Protein AF-A0A972M6D7-F1 (afdb_monomer_lite)

Structure (mmCIF, N/CA/C/O backbone):
data_AF-A0A972M6D7-F1
#
_entry.id   AF-A0A972M6D7-F1
#
loop_
_atom_site.group_PDB
_atom_site.id
_atom_site.type_symbol
_atom_site.label_atom_id
_atom_site.label_alt_id
_atom_site.label_comp_id
_atom_site.label_asym_id
_atom_site.label_entity_id
_atom_site.label_seq_id
_atom_site.pdbx_PDB_ins_code
_atom_site.Cartn_x
_atom_site.Cartn_y
_atom_site.Cartn_z
_atom_site.occupancy
_atom_site.B_iso_or_equiv
_atom_site.auth_seq_id
_atom_site.auth_comp_id
_atom_site.auth_asym_id
_atom_site.auth_atom_id
_atom_site.pdbx_PDB_model_num
ATOM 1 N N . MET A 1 1 ? 25.534 -56.759 -52.115 1.00 48.00 1 MET A N 1
ATOM 2 C CA . MET A 1 1 ? 25.703 -55.445 -51.454 1.00 48.00 1 MET A CA 1
ATOM 3 C C . MET A 1 1 ? 24.346 -54.931 -50.944 1.00 48.00 1 MET A C 1
ATOM 5 O O . MET A 1 1 ? 23.800 -54.056 -51.578 1.00 48.00 1 MET A O 1
ATOM 9 N N . HIS A 1 2 ? 23.755 -55.445 -49.849 1.00 52.50 2 HIS A N 1
ATOM 10 C CA . HIS A 1 2 ? 22.422 -54.973 -49.380 1.00 52.50 2 HIS A CA 1
ATOM 11 C C . HIS A 1 2 ? 22.177 -55.204 -47.870 1.00 52.50 2 HIS A C 1
ATOM 13 O O . HIS A 1 2 ? 21.294 -55.969 -47.503 1.00 52.50 2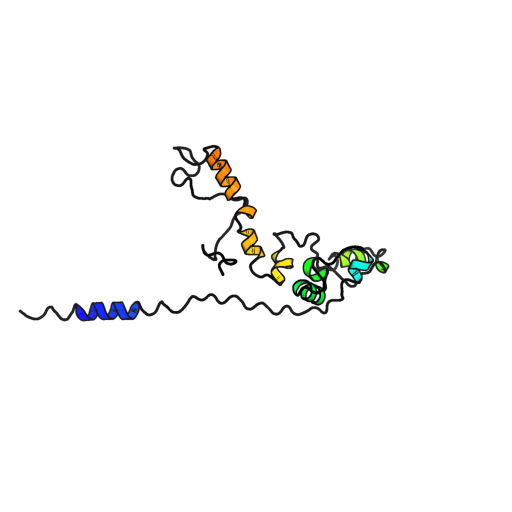 HIS A O 1
ATOM 19 N N . LYS A 1 3 ? 22.954 -54.589 -46.961 1.00 51.84 3 LYS A N 1
ATOM 20 C CA . LYS A 1 3 ? 22.703 -54.721 -45.500 1.00 51.84 3 LYS A CA 1
ATOM 21 C C . LYS A 1 3 ? 22.879 -53.445 -44.652 1.00 51.84 3 LYS A C 1
ATOM 23 O O . LYS A 1 3 ? 23.039 -53.539 -43.445 1.00 51.84 3 LYS A O 1
ATOM 28 N N . ARG A 1 4 ? 22.832 -52.238 -45.236 1.00 52.91 4 ARG A N 1
ATOM 29 C CA . ARG A 1 4 ? 23.113 -50.974 -44.502 1.00 52.91 4 ARG A CA 1
ATOM 30 C C . ARG A 1 4 ? 21.980 -49.937 -44.481 1.00 52.91 4 ARG A C 1
ATOM 32 O O . ARG A 1 4 ? 22.244 -48.783 -44.189 1.00 52.91 4 ARG A O 1
ATOM 39 N N . TRP A 1 5 ? 20.737 -50.323 -44.775 1.00 45.88 5 TRP A N 1
ATOM 40 C CA . TRP A 1 5 ? 19.617 -49.370 -44.926 1.00 45.88 5 TRP A CA 1
ATOM 41 C C . TRP A 1 5 ? 18.530 -49.441 -43.841 1.00 45.88 5 TRP A C 1
ATOM 43 O O . TRP A 1 5 ? 17.579 -48.676 -43.896 1.00 45.88 5 TRP A O 1
ATOM 53 N N . TRP A 1 6 ? 18.654 -50.319 -42.841 1.00 45.16 6 TRP A N 1
ATOM 54 C CA . TRP A 1 6 ? 17.598 -50.503 -41.826 1.00 45.16 6 TRP A CA 1
ATOM 55 C C . TRP A 1 6 ? 17.898 -49.840 -40.474 1.00 45.16 6 TRP A C 1
ATOM 57 O O . TRP A 1 6 ? 16.985 -49.602 -39.694 1.00 45.16 6 TRP A O 1
ATOM 67 N N . ILE A 1 7 ? 19.157 -49.480 -40.204 1.00 52.66 7 ILE A N 1
ATOM 68 C CA . ILE A 1 7 ? 19.555 -48.907 -38.906 1.00 52.66 7 ILE A CA 1
ATOM 69 C C . ILE A 1 7 ? 19.219 -47.401 -38.821 1.00 52.66 7 ILE A C 1
ATOM 71 O O . ILE A 1 7 ? 18.968 -46.888 -37.738 1.00 52.66 7 ILE A O 1
ATOM 75 N N . GLY A 1 8 ? 19.125 -46.695 -39.956 1.00 47.62 8 GLY A N 1
ATOM 76 C CA . GLY A 1 8 ? 18.830 -45.253 -39.979 1.00 47.62 8 GLY A CA 1
ATOM 77 C C . GLY A 1 8 ? 17.359 -44.884 -39.748 1.00 47.62 8 GLY A C 1
ATOM 78 O O . GLY A 1 8 ? 17.077 -43.813 -39.223 1.00 47.62 8 GLY A O 1
ATOM 79 N N . ALA A 1 9 ? 16.415 -45.765 -40.095 1.00 50.22 9 ALA A N 1
ATOM 80 C CA . ALA A 1 9 ? 14.985 -45.457 -40.001 1.00 50.22 9 ALA A CA 1
ATOM 81 C C . ALA A 1 9 ? 14.430 -45.591 -38.569 1.00 50.22 9 ALA A C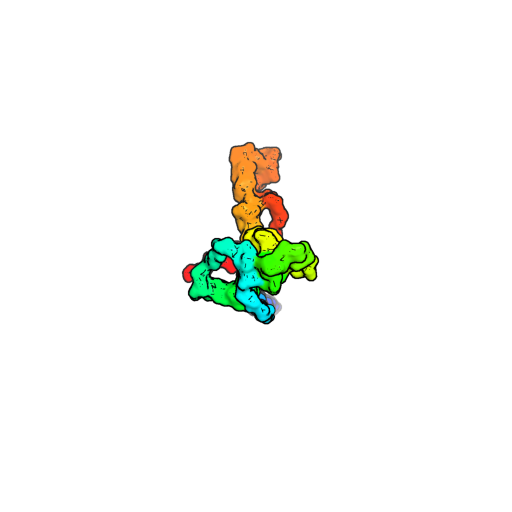 1
ATOM 83 O O . ALA A 1 9 ? 13.516 -44.859 -38.197 1.00 50.22 9 ALA A O 1
ATOM 84 N N . LEU A 1 10 ? 15.007 -46.472 -37.740 1.00 48.44 10 LEU A N 1
ATOM 85 C CA . LEU A 1 10 ? 14.563 -46.650 -36.350 1.00 48.44 10 LEU A CA 1
ATOM 86 C C . LEU A 1 10 ? 15.044 -45.527 -35.415 1.00 48.44 10 LEU A C 1
ATOM 88 O O . LEU A 1 10 ? 14.360 -45.204 -34.448 1.00 48.44 10 LEU A O 1
ATOM 92 N N . ALA A 1 11 ? 16.193 -44.908 -35.710 1.00 50.50 11 ALA A N 1
ATOM 93 C CA . ALA A 1 11 ? 16.747 -43.831 -34.888 1.00 50.50 11 ALA A CA 1
ATOM 94 C C . ALA A 1 11 ? 15.967 -42.509 -35.033 1.00 50.50 11 ALA A C 1
ATOM 96 O O . ALA A 1 11 ? 15.868 -41.748 -34.074 1.00 50.50 11 ALA A O 1
ATOM 97 N N . LEU A 1 12 ? 15.363 -42.252 -36.200 1.00 48.94 12 LEU A N 1
ATOM 98 C CA . LEU A 1 12 ? 14.603 -41.022 -36.448 1.00 48.94 12 LEU A CA 1
ATOM 99 C C . LEU A 1 12 ? 13.177 -41.076 -35.866 1.00 48.94 12 LEU A C 1
ATOM 101 O O . LEU A 1 12 ? 12.650 -40.054 -35.438 1.00 48.94 12 LEU A O 1
ATOM 105 N N . ALA A 1 13 ? 12.570 -42.264 -35.778 1.00 50.16 13 ALA A N 1
ATOM 106 C CA . ALA A 1 13 ? 11.232 -42.430 -35.204 1.00 50.16 13 ALA A CA 1
ATOM 107 C C . ALA A 1 13 ? 11.212 -42.290 -33.667 1.00 50.16 13 ALA A C 1
ATOM 109 O O . ALA A 1 13 ? 10.243 -41.777 -33.110 1.00 50.16 13 ALA A O 1
ATOM 110 N N . LEU A 1 14 ? 12.291 -42.682 -32.976 1.00 47.38 14 LEU A N 1
ATOM 111 C CA . LEU A 1 14 ? 12.376 -42.575 -31.513 1.00 47.38 14 LEU A CA 1
ATOM 112 C C . LEU A 1 14 ? 12.607 -41.126 -31.037 1.00 47.38 14 LEU A C 1
ATOM 114 O O . LEU A 1 14 ? 12.130 -40.748 -29.970 1.00 47.38 14 LEU A O 1
ATOM 118 N N . ALA A 1 15 ? 13.268 -40.289 -31.845 1.00 49.81 15 ALA A N 1
ATOM 119 C CA . ALA A 1 15 ? 13.480 -38.873 -31.532 1.00 49.81 15 ALA A CA 1
ATOM 120 C C . ALA A 1 15 ? 12.195 -38.029 -31.656 1.00 49.81 15 ALA A C 1
ATOM 122 O O . ALA A 1 15 ? 12.007 -37.077 -30.903 1.00 49.81 15 ALA A O 1
ATOM 123 N N . ILE A 1 16 ? 11.276 -38.402 -32.555 1.00 49.78 16 ILE A N 1
ATOM 124 C CA . ILE A 1 16 ? 10.012 -37.675 -32.761 1.00 49.78 16 ILE A CA 1
ATOM 125 C C . ILE A 1 16 ? 8.980 -38.022 -31.669 1.00 49.78 16 ILE A C 1
ATOM 127 O O . ILE A 1 16 ? 8.195 -37.163 -31.276 1.00 49.78 16 ILE A O 1
ATOM 131 N N . ALA A 1 17 ?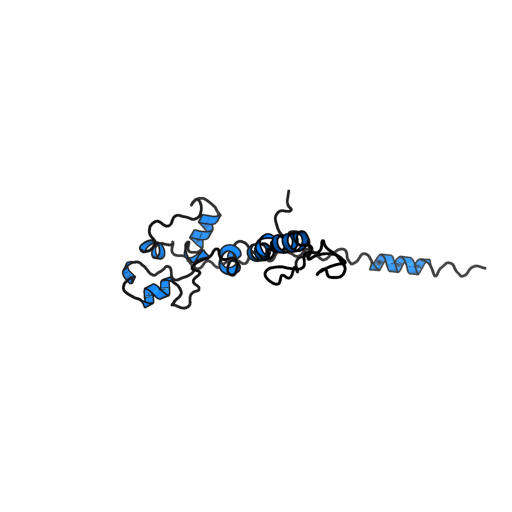 9.020 -39.233 -31.101 1.00 46.22 17 ALA A N 1
ATOM 132 C CA . ALA A 1 17 ? 8.113 -39.630 -30.018 1.00 46.22 17 ALA A CA 1
ATOM 133 C C . ALA A 1 17 ? 8.487 -39.041 -28.639 1.00 46.22 17 ALA A C 1
ATOM 135 O O . ALA A 1 17 ? 7.608 -38.833 -27.808 1.00 46.22 17 ALA A O 1
ATOM 136 N N . LEU A 1 18 ? 9.767 -38.727 -28.398 1.00 47.31 18 LEU A N 1
ATOM 137 C CA . LEU A 1 18 ? 10.231 -38.105 -27.145 1.00 47.31 18 LEU A CA 1
ATOM 138 C C . LEU A 1 18 ? 10.131 -36.566 -27.147 1.00 47.31 18 LEU A C 1
ATOM 140 O O . LEU A 1 18 ? 10.105 -35.962 -26.078 1.00 47.31 18 LEU A O 1
ATOM 144 N N . GLY A 1 19 ? 10.025 -35.929 -28.319 1.00 41.16 19 GLY A N 1
ATOM 145 C CA . GLY A 1 19 ? 9.868 -34.473 -28.445 1.00 41.16 19 GLY A CA 1
ATOM 146 C C . GLY A 1 19 ? 8.434 -33.954 -28.270 1.00 41.16 19 GLY A C 1
ATOM 147 O O . GLY A 1 19 ? 8.243 -32.767 -28.030 1.00 41.16 19 GLY A O 1
ATOM 148 N N . ALA A 1 20 ? 7.420 -34.820 -28.356 1.00 43.09 20 ALA A N 1
ATOM 149 C CA . ALA A 1 20 ? 6.011 -34.414 -28.290 1.00 43.09 20 ALA A CA 1
ATOM 150 C C . ALA A 1 20 ? 5.422 -34.379 -26.863 1.00 43.09 20 ALA A C 1
ATOM 152 O O . ALA A 1 20 ? 4.281 -33.962 -26.682 1.00 43.09 20 ALA A O 1
ATOM 153 N N . ALA A 1 21 ? 6.180 -34.796 -25.844 1.00 43.44 21 ALA A N 1
ATOM 154 C CA . ALA A 1 21 ? 5.693 -34.899 -24.464 1.00 43.44 21 ALA A CA 1
ATOM 155 C C . ALA A 1 21 ? 5.873 -33.620 -23.616 1.00 43.44 21 ALA A C 1
ATOM 157 O O . ALA A 1 21 ? 5.485 -33.610 -22.454 1.00 43.44 21 ALA A O 1
ATOM 158 N N . TRP A 1 22 ? 6.428 -32.540 -24.179 1.00 41.16 22 TRP A N 1
ATOM 159 C CA . TRP A 1 22 ? 6.731 -31.291 -23.454 1.00 41.16 22 TRP A CA 1
ATOM 160 C C . TRP A 1 22 ? 5.854 -30.090 -23.847 1.00 41.16 22 TRP A C 1
ATOM 162 O O . TRP A 1 22 ? 6.211 -28.950 -23.575 1.00 41.16 22 TRP A O 1
ATOM 172 N N . LEU A 1 23 ? 4.697 -30.320 -24.476 1.00 43.50 23 LEU A N 1
ATOM 173 C CA . LEU A 1 23 ? 3.758 -29.245 -24.846 1.00 43.50 23 LEU A CA 1
ATOM 174 C C . LEU A 1 23 ? 2.498 -29.174 -23.970 1.00 43.50 23 LEU A C 1
ATOM 176 O O . LEU A 1 23 ? 1.550 -28.473 -24.313 1.00 43.50 23 LEU A O 1
ATOM 180 N N . VAL A 1 24 ? 2.479 -29.853 -22.820 1.00 52.03 24 VAL A N 1
ATOM 181 C CA . VAL A 1 24 ? 1.378 -29.742 -21.854 1.00 52.03 24 VAL A CA 1
ATOM 182 C C . VAL A 1 24 ? 1.954 -29.589 -20.452 1.00 52.03 24 VAL A C 1
ATOM 184 O O . VAL A 1 24 ? 2.322 -30.572 -19.819 1.00 52.03 24 VAL A O 1
ATOM 187 N N . GLY A 1 25 ? 2.041 -28.356 -19.960 1.00 48.31 25 GLY A N 1
ATOM 188 C CA . GLY A 1 25 ? 2.372 -28.108 -18.557 1.00 48.31 25 GLY A CA 1
ATOM 189 C C . GLY A 1 25 ? 3.088 -26.787 -18.339 1.00 48.31 25 GLY A C 1
ATOM 190 O O . GLY A 1 25 ? 4.310 -26.745 -18.301 1.00 48.31 25 GLY A O 1
ATOM 191 N N . GLY A 1 26 ? 2.319 -25.714 -18.185 1.00 39.31 26 GLY A N 1
ATOM 192 C CA . GLY A 1 26 ? 2.871 -24.416 -17.803 1.00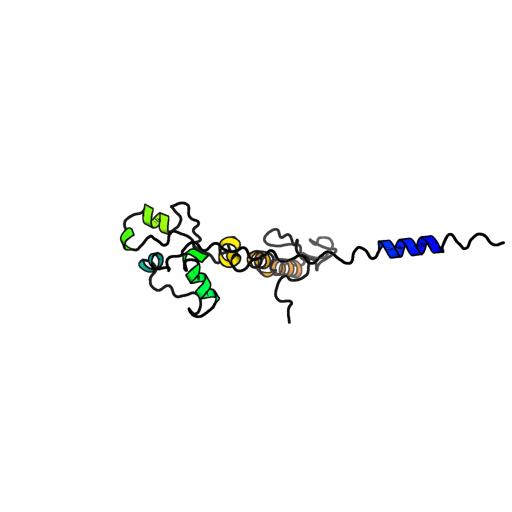 39.31 26 GLY A CA 1
ATOM 193 C C . GLY A 1 26 ? 1.855 -23.283 -17.727 1.00 39.31 26 GLY A C 1
ATOM 194 O O . GLY A 1 26 ? 2.246 -22.127 -17.779 1.00 39.31 26 GLY A O 1
ATOM 195 N N . GLY A 1 27 ? 0.555 -23.579 -17.632 1.00 38.38 27 GLY A N 1
ATOM 196 C CA . GLY A 1 27 ? -0.392 -22.581 -17.155 1.00 38.38 27 GLY A CA 1
ATOM 197 C C . GLY A 1 27 ? -0.200 -22.469 -15.651 1.00 38.38 27 GLY A C 1
ATOM 198 O O . GLY A 1 27 ? -0.688 -23.326 -14.915 1.00 38.38 27 GLY A O 1
ATOM 199 N N . VAL A 1 28 ? 0.554 -21.468 -15.199 1.00 45.25 28 VAL A N 1
ATOM 200 C CA . VAL A 1 28 ? 0.526 -21.060 -13.795 1.00 45.25 28 VAL A CA 1
ATOM 201 C C . VAL A 1 28 ? -0.887 -20.555 -13.524 1.00 45.25 28 VAL A C 1
ATOM 203 O O . VAL A 1 28 ? -1.284 -19.476 -13.951 1.00 45.25 28 VAL A O 1
ATOM 206 N N . ALA A 1 29 ? -1.706 -21.407 -12.913 1.00 42.50 29 ALA A N 1
ATOM 207 C CA . ALA A 1 29 ? -2.992 -20.982 -12.400 1.00 42.50 29 ALA A CA 1
ATOM 208 C C . ALA A 1 29 ? -2.716 -19.890 -11.363 1.00 42.50 29 ALA A C 1
ATOM 210 O O . ALA A 1 29 ? -1.974 -20.128 -10.407 1.00 42.50 29 ALA A O 1
ATOM 211 N N . ALA A 1 30 ? -3.286 -18.703 -11.576 1.00 44.91 30 ALA A N 1
ATOM 212 C CA . ALA A 1 30 ? -3.315 -17.668 -10.557 1.00 44.91 30 ALA A CA 1
ATOM 213 C C . ALA A 1 30 ? -3.839 -18.299 -9.253 1.00 44.91 30 ALA A C 1
ATOM 215 O O . ALA A 1 30 ? -4.817 -19.059 -9.309 1.00 44.91 30 ALA A O 1
ATOM 216 N N . PRO A 1 31 ? -3.188 -18.057 -8.100 1.00 47.88 31 PRO A N 1
ATOM 217 C CA . PRO A 1 31 ? -3.677 -18.593 -6.843 1.00 47.88 31 PRO A CA 1
ATOM 218 C C . PRO A 1 31 ? -5.128 -18.132 -6.652 1.00 47.88 31 PRO A C 1
ATOM 220 O O . PRO A 1 31 ? -5.444 -16.981 -6.974 1.00 47.88 31 PRO A O 1
ATOM 223 N N . PRO A 1 32 ? -6.030 -19.012 -6.183 1.00 43.12 32 PRO A N 1
ATOM 224 C CA . PRO A 1 32 ? -7.397 -18.607 -5.905 1.00 43.12 32 PRO A CA 1
ATOM 225 C C . PRO A 1 32 ? -7.347 -17.431 -4.933 1.00 43.12 32 PRO A C 1
ATOM 227 O O . PRO A 1 32 ? -6.629 -17.492 -3.932 1.00 43.12 32 PRO A O 1
ATOM 230 N N . ALA A 1 33 ? -8.074 -16.360 -5.256 1.00 44.12 33 ALA A N 1
ATOM 231 C CA . ALA A 1 33 ? -8.291 -15.253 -4.340 1.00 44.12 33 ALA A CA 1
ATOM 232 C C . ALA A 1 33 ? -8.779 -15.855 -3.020 1.00 44.12 33 ALA A C 1
ATOM 234 O O . ALA A 1 33 ? -9.857 -16.449 -2.970 1.00 44.12 33 ALA A O 1
ATOM 235 N N . GLY A 1 34 ? -7.922 -15.817 -1.998 1.00 39.50 34 GLY A N 1
ATOM 236 C CA . GLY A 1 34 ? -8.238 -16.384 -0.699 1.00 39.50 34 GLY A CA 1
ATOM 237 C C . GLY A 1 34 ? -9.515 -15.734 -0.192 1.00 39.50 34 GLY A C 1
ATOM 238 O O . GLY A 1 34 ? -9.634 -14.510 -0.218 1.00 39.50 34 GLY A O 1
ATOM 239 N N . GLU A 1 35 ? -10.476 -16.550 0.232 1.00 43.84 35 GLU A N 1
ATOM 240 C CA . GLU A 1 35 ? -11.675 -16.060 0.896 1.00 43.84 35 GLU A CA 1
ATOM 241 C C . GLU A 1 35 ? -11.236 -15.303 2.153 1.00 43.84 35 GLU A C 1
ATOM 243 O O . GLU A 1 35 ? -10.801 -15.890 3.147 1.00 43.84 35 GLU A O 1
ATOM 248 N N . VAL A 1 36 ? -11.296 -13.973 2.083 1.00 44.59 36 VAL A N 1
ATOM 249 C CA . VAL A 1 36 ? -11.121 -13.115 3.247 1.00 44.59 36 VAL A CA 1
ATOM 250 C C . VAL A 1 36 ? -12.303 -13.379 4.168 1.00 44.59 36 VAL A C 1
ATOM 252 O O . VAL A 1 36 ? -13.436 -12.984 3.901 1.00 44.59 36 VAL A O 1
ATOM 255 N N . SER A 1 37 ? -12.043 -14.125 5.238 1.00 38.72 37 SER A N 1
ATOM 256 C CA . SER A 1 37 ? -13.016 -14.339 6.300 1.00 38.72 37 SER A CA 1
ATOM 257 C C . SER A 1 37 ? -13.379 -12.969 6.868 1.00 38.72 37 SER A C 1
ATOM 259 O O . SER A 1 37 ? -12.532 -12.292 7.454 1.00 38.72 37 SER A O 1
ATOM 261 N N . ALA A 1 38 ? -14.609 -12.528 6.613 1.00 37.72 38 ALA A N 1
ATOM 262 C CA . ALA A 1 38 ? -15.105 -11.251 7.088 1.00 37.72 38 ALA A CA 1
ATOM 263 C C . ALA A 1 38 ? -15.103 -11.273 8.620 1.00 37.72 38 ALA A C 1
ATOM 265 O O . ALA A 1 38 ? -15.934 -11.928 9.253 1.00 37.72 38 ALA A O 1
ATOM 266 N N . VAL A 1 39 ? -14.160 -10.554 9.227 1.00 44.62 39 VAL A N 1
ATOM 267 C CA . VAL A 1 39 ? -14.347 -10.083 10.597 1.00 44.62 39 VAL A CA 1
ATOM 268 C C . VAL A 1 39 ? -15.565 -9.174 10.526 1.00 44.62 39 VAL A C 1
ATOM 270 O O . VAL A 1 39 ? -15.589 -8.268 9.699 1.00 44.62 39 VAL A O 1
ATOM 273 N N . ALA A 1 40 ? -16.603 -9.476 11.308 1.00 38.41 40 ALA A N 1
ATOM 274 C CA . ALA A 1 40 ? -17.829 -8.691 11.360 1.00 38.41 40 ALA A CA 1
ATOM 275 C C . ALA A 1 40 ? -17.476 -7.230 11.693 1.00 38.41 40 ALA A C 1
ATOM 277 O O . ALA A 1 40 ? -17.251 -6.887 12.851 1.00 38.41 40 ALA A O 1
ATOM 278 N N . GLY A 1 41 ? -17.339 -6.405 10.655 1.00 43.09 41 GLY A N 1
ATOM 279 C CA . GLY A 1 41 ? -16.899 -5.027 10.765 1.00 43.09 41 GLY A CA 1
ATOM 280 C C . GLY A 1 41 ? -18.045 -4.175 11.270 1.00 43.09 41 GLY A C 1
ATOM 281 O O . GLY A 1 41 ? -19.083 -4.073 10.614 1.00 43.09 41 GLY A O 1
ATOM 282 N N . GLN A 1 42 ? -17.855 -3.555 12.433 1.00 51.78 42 GLN A N 1
ATOM 283 C CA . GLN A 1 42 ? -18.589 -2.336 12.720 1.00 51.78 42 GLN A CA 1
ATOM 284 C C . GLN A 1 42 ? -18.207 -1.315 11.645 1.00 51.78 42 GLN A C 1
ATOM 286 O O . GLN A 1 42 ? -17.032 -1.173 11.297 1.00 51.78 42 GLN A O 1
ATOM 291 N N . GLN A 1 43 ? -19.227 -0.671 11.079 1.00 57.78 43 GLN A N 1
ATOM 292 C CA . GLN A 1 43 ? -19.080 0.523 10.245 1.00 57.78 43 GLN A CA 1
ATOM 293 C C . GLN A 1 43 ? -18.195 1.504 11.028 1.00 57.78 43 GLN A C 1
ATOM 295 O O . GLN A 1 43 ? -18.229 1.450 12.256 1.00 57.78 43 GLN A O 1
ATOM 300 N N . GLY A 1 44 ? -17.376 2.339 10.386 1.00 60.69 44 GLY A N 1
ATOM 301 C CA . GLY A 1 44 ? -16.322 3.151 11.021 1.00 60.69 44 GLY A CA 1
ATOM 302 C C . GLY A 1 44 ? -16.769 4.187 12.072 1.00 60.69 44 GLY A C 1
ATOM 303 O O . GLY A 1 44 ? -16.054 5.153 12.313 1.00 60.69 44 GLY A O 1
ATOM 304 N N . GLU A 1 45 ? -17.931 4.008 12.700 1.00 68.12 45 GLU A N 1
ATOM 305 C CA . GLU A 1 45 ? -18.571 4.839 13.714 1.00 68.12 45 GLU A CA 1
ATOM 306 C C . GLU A 1 45 ? -17.642 5.149 14.896 1.00 68.12 45 GLU A C 1
ATOM 308 O O . GLU A 1 45 ? -17.558 6.309 15.295 1.00 68.12 45 GLU A O 1
ATOM 313 N N . GLY A 1 46 ? -16.879 4.174 15.411 1.00 88.50 46 GLY A N 1
ATOM 314 C CA . GLY A 1 46 ? -15.919 4.442 16.489 1.00 88.50 46 GLY A CA 1
ATOM 315 C C . GLY A 1 46 ? -14.796 5.380 16.050 1.00 88.50 46 GLY A C 1
ATOM 316 O O . GLY A 1 46 ? -14.539 6.396 16.692 1.00 88.50 46 GLY A O 1
ATOM 317 N N . CYS A 1 47 ? -14.197 5.128 14.885 1.00 91.56 47 CYS A N 1
ATOM 318 C CA . CYS A 1 47 ? -13.124 5.962 14.340 1.00 91.56 47 CYS A CA 1
ATOM 319 C C . CYS A 1 47 ? -13.602 7.398 14.058 1.00 91.56 47 CYS A C 1
ATOM 321 O O . CYS A 1 47 ? -12.925 8.367 14.411 1.00 91.56 47 CYS A O 1
ATOM 323 N N . LEU A 1 48 ? -14.780 7.536 13.444 1.00 91.62 48 LEU A N 1
ATOM 324 C CA . LEU A 1 48 ? -15.357 8.826 13.053 1.00 91.62 48 LEU A CA 1
ATOM 325 C C . LEU A 1 48 ? -15.864 9.660 14.235 1.00 91.62 48 LEU A C 1
ATOM 327 O O . LEU A 1 48 ? -16.067 10.859 14.070 1.00 91.62 48 LEU A O 1
ATOM 331 N N . SER A 1 49 ? -16.017 9.072 15.425 1.00 92.19 49 SER A N 1
ATOM 332 C CA . SER A 1 49 ? -16.361 9.828 16.637 1.00 92.19 49 SER A CA 1
ATOM 333 C C . SER A 1 49 ? -15.277 10.845 17.034 1.00 92.19 49 SER A C 1
ATOM 335 O O . SER A 1 49 ? -15.595 11.911 17.558 1.00 92.19 49 SER A O 1
ATOM 337 N N . CYS A 1 50 ? -14.006 10.549 16.731 1.00 92.00 50 CYS A N 1
ATOM 338 C CA . CYS A 1 50 ? -12.867 11.460 16.912 1.00 92.00 50 CYS A CA 1
ATOM 339 C C . CYS A 1 50 ? -12.383 12.068 15.587 1.00 92.00 50 CYS A C 1
ATOM 341 O O . CYS A 1 50 ? -11.962 13.224 15.550 1.00 92.00 50 CYS A O 1
ATOM 343 N N . HIS A 1 51 ? -12.407 11.291 14.501 1.00 91.44 51 HIS A N 1
ATOM 344 C CA . HIS A 1 51 ? -11.918 11.697 13.183 1.00 91.44 51 HIS A CA 1
ATOM 345 C C . HIS A 1 51 ? -13.045 12.217 12.285 1.00 91.44 51 HIS A C 1
ATOM 347 O O . HIS A 1 51 ? -13.265 11.729 11.174 1.00 91.44 51 HIS A O 1
ATOM 353 N N . GLU A 1 52 ? -13.767 13.219 12.778 1.00 90.25 52 GLU A N 1
ATOM 354 C CA . GLU A 1 52 ? -14.861 13.844 12.042 1.00 90.25 52 GLU A CA 1
ATOM 355 C C . GLU A 1 52 ? -14.362 14.521 10.751 1.00 90.25 52 GLU A C 1
ATOM 357 O O . GLU A 1 52 ? -13.275 15.104 10.698 1.00 90.25 52 GLU A O 1
ATOM 362 N N . GLY A 1 53 ? -15.173 14.454 9.693 1.00 89.75 53 GLY A N 1
ATOM 363 C CA . GLY A 1 53 ? -14.890 15.108 8.413 1.00 89.75 53 GLY A CA 1
ATOM 364 C C . GLY A 1 53 ? -13.985 14.318 7.465 1.00 89.75 53 GLY A C 1
ATOM 365 O O . GLY A 1 53 ? -13.690 14.812 6.378 1.00 89.75 53 GLY A O 1
ATOM 366 N N . ILE A 1 54 ? -13.568 13.099 7.829 1.00 90.75 54 ILE A N 1
ATOM 367 C CA . ILE A 1 54 ? -12.973 12.167 6.866 1.00 90.75 54 ILE A CA 1
ATOM 368 C C . ILE A 1 54 ? -14.071 11.669 5.921 1.00 90.75 54 ILE A C 1
ATOM 370 O O . ILE A 1 54 ? -15.080 11.116 6.352 1.00 90.75 54 ILE A O 1
ATOM 374 N N . GLU A 1 55 ? -13.862 11.884 4.626 1.00 89.75 55 GLU A N 1
ATOM 375 C CA . GLU A 1 55 ? -14.769 11.445 3.567 1.00 89.75 55 GLU A CA 1
ATOM 376 C C . GLU A 1 55 ? -14.464 10.008 3.117 1.00 89.75 55 GLU A C 1
ATOM 378 O O . GLU A 1 55 ? -13.348 9.502 3.272 1.00 89.75 55 GLU A O 1
ATOM 383 N N . ASP A 1 56 ? -15.445 9.367 2.481 1.00 90.31 56 ASP A N 1
ATOM 384 C CA . ASP A 1 56 ? -15.235 8.092 1.799 1.00 90.31 56 ASP A CA 1
ATOM 385 C C . ASP A 1 56 ? -14.164 8.245 0.695 1.00 90.31 56 ASP A C 1
ATOM 387 O O . ASP A 1 56 ? -14.229 9.145 -0.143 1.00 90.31 56 ASP A O 1
ATOM 391 N N . ILE A 1 57 ? -13.205 7.312 0.621 1.00 88.88 57 ILE A N 1
ATOM 392 C CA . ILE A 1 57 ? -12.114 7.345 -0.381 1.00 88.88 57 ILE A CA 1
ATOM 393 C C . ILE A 1 57 ? -12.617 7.229 -1.835 1.00 88.88 57 ILE A C 1
ATOM 395 O O . ILE A 1 57 ? -11.915 7.558 -2.797 1.00 88.88 57 ILE A O 1
ATOM 399 N N . ARG A 1 58 ? -13.838 6.721 -2.021 1.00 91.56 58 ARG A N 1
ATOM 400 C CA . ARG A 1 58 ? -14.528 6.566 -3.307 1.00 91.56 58 ARG A CA 1
ATOM 401 C C . ARG A 1 58 ? -16.020 6.787 -3.104 1.00 91.56 58 ARG A C 1
ATOM 403 O O . ARG A 1 58 ? -16.514 6.769 -1.987 1.00 91.56 58 ARG A O 1
ATOM 410 N N . SER A 1 59 ? -16.754 6.908 -4.210 1.00 94.50 59 SER A N 1
ATOM 411 C CA . SER A 1 59 ? -18.218 6.928 -4.168 1.00 94.50 59 SER A CA 1
ATOM 412 C C . SER A 1 59 ? -18.762 5.748 -3.336 1.00 94.50 59 SER A C 1
ATOM 414 O O . SER A 1 59 ? -18.339 4.610 -3.593 1.00 94.50 59 SER A O 1
ATOM 416 N N . PRO A 1 60 ? -19.715 5.989 -2.412 1.00 91.06 60 PRO A N 1
ATOM 417 C CA . PRO A 1 60 ? -20.333 4.945 -1.588 1.00 91.06 60 PRO A CA 1
ATOM 418 C C . PRO A 1 60 ? -20.948 3.808 -2.411 1.00 91.06 60 PRO A C 1
ATOM 420 O O . PRO A 1 60 ? -20.988 2.661 -1.972 1.00 91.06 60 PRO A O 1
ATOM 423 N N . ASP A 1 61 ? -21.389 4.120 -3.632 1.00 93.50 61 ASP A N 1
ATOM 424 C CA . ASP A 1 61 ? -22.033 3.167 -4.532 1.00 93.50 61 ASP A CA 1
ATOM 425 C C . ASP A 1 61 ? -21.040 2.337 -5.354 1.00 93.50 61 ASP A C 1
ATOM 427 O O . ASP A 1 61 ? -21.446 1.381 -6.021 1.00 93.50 61 ASP A O 1
ATOM 431 N N . SER A 1 62 ? -19.745 2.663 -5.314 1.00 96.00 62 SER A N 1
ATOM 432 C CA . SER A 1 62 ? -18.720 1.877 -6.002 1.00 96.00 62 SER A CA 1
ATOM 433 C C . SER A 1 62 ? -18.551 0.499 -5.359 1.00 96.00 62 SER A C 1
ATOM 435 O O . SER A 1 62 ? -18.607 0.357 -4.137 1.00 96.00 62 SER A O 1
ATOM 437 N N . ASP A 1 63 ? -18.296 -0.522 -6.178 1.00 95.00 63 ASP A N 1
ATOM 438 C CA . ASP A 1 63 ? -18.109 -1.895 -5.687 1.00 95.00 63 ASP A CA 1
ATOM 439 C C . ASP A 1 63 ? -16.948 -1.995 -4.691 1.00 95.00 63 ASP A C 1
ATOM 441 O O . ASP A 1 63 ? -17.049 -2.682 -3.677 1.00 95.00 63 ASP A O 1
ATOM 445 N N . MET A 1 64 ? -15.883 -1.229 -4.936 1.00 93.06 64 MET A N 1
ATOM 446 C CA . MET A 1 64 ? -14.740 -1.118 -4.034 1.00 93.06 64 MET A CA 1
ATOM 447 C C . MET A 1 64 ? -15.153 -0.576 -2.660 1.00 93.06 64 MET A C 1
ATOM 449 O O . MET A 1 64 ? -14.801 -1.170 -1.646 1.00 93.06 64 MET A O 1
ATOM 453 N N . MET A 1 65 ? -15.923 0.519 -2.606 1.00 93.19 65 MET A N 1
ATOM 454 C CA . MET A 1 65 ? -16.318 1.105 -1.322 1.00 93.19 65 MET A CA 1
ATOM 455 C C . MET A 1 65 ? -17.266 0.185 -0.549 1.00 93.19 65 MET A C 1
ATOM 457 O O . MET A 1 65 ? -17.127 0.035 0.661 1.00 93.19 65 MET A O 1
ATOM 461 N N . LYS A 1 66 ? -18.182 -0.503 -1.240 1.00 93.69 66 LYS A N 1
ATOM 462 C CA . LYS A 1 66 ? -19.064 -1.502 -0.615 1.00 93.69 66 LYS A CA 1
ATOM 463 C C . LYS A 1 66 ? -18.270 -2.627 0.052 1.00 93.69 66 LYS A C 1
ATOM 465 O O . LYS A 1 66 ? -18.591 -3.009 1.175 1.00 93.69 66 LYS A O 1
ATOM 470 N N . GLN A 1 67 ? -17.225 -3.128 -0.610 1.00 92.69 67 GLN A N 1
ATOM 471 C CA . GLN A 1 67 ? -16.337 -4.143 -0.034 1.00 92.69 67 GLN A CA 1
ATOM 472 C C . GLN A 1 67 ? -15.543 -3.592 1.154 1.00 92.69 67 GLN A C 1
ATOM 474 O O . GLN A 1 67 ? -15.491 -4.238 2.195 1.00 92.69 67 GLN A O 1
ATOM 479 N N . ILE A 1 68 ? -15.001 -2.376 1.040 1.00 92.25 68 ILE A N 1
ATOM 480 C CA . ILE A 1 68 ? -14.286 -1.705 2.135 1.00 92.25 68 ILE A CA 1
ATOM 481 C C . ILE A 1 68 ? -15.181 -1.578 3.374 1.00 92.25 68 ILE A C 1
ATOM 483 O O . ILE A 1 68 ? -14.771 -1.979 4.462 1.00 92.25 68 ILE A O 1
ATOM 487 N N . LYS A 1 69 ? -16.427 -1.111 3.219 1.00 91.00 69 LYS A N 1
ATOM 488 C CA . LYS A 1 69 ? -17.391 -1.010 4.329 1.00 91.00 69 LYS A CA 1
ATOM 489 C C . LYS A 1 69 ? -17.695 -2.373 4.950 1.00 91.00 69 LYS A C 1
ATOM 491 O O . LYS A 1 69 ? -17.706 -2.497 6.170 1.00 91.00 69 LYS A O 1
ATOM 496 N N . ALA A 1 70 ? -17.856 -3.413 4.130 1.00 90.00 70 ALA A N 1
ATOM 497 C CA . ALA A 1 70 ? -18.058 -4.779 4.618 1.00 90.00 70 ALA A CA 1
ATOM 498 C C . ALA A 1 70 ? -16.849 -5.340 5.396 1.00 90.00 70 ALA A C 1
ATOM 500 O O . ALA A 1 70 ? -17.017 -6.238 6.217 1.00 90.00 70 ALA A O 1
ATOM 501 N N . MET A 1 71 ? -15.647 -4.806 5.162 1.00 88.19 71 MET A N 1
ATOM 502 C CA . MET A 1 71 ? -14.395 -5.210 5.812 1.00 88.19 71 MET A CA 1
ATOM 503 C C . MET A 1 71 ? -14.004 -4.325 7.009 1.00 88.19 71 MET A C 1
ATOM 505 O O . MET A 1 71 ? -12.881 -4.436 7.497 1.00 88.19 71 MET A O 1
ATOM 509 N N . GLY A 1 72 ? -14.898 -3.453 7.487 1.00 88.56 72 GLY A N 1
ATOM 510 C CA . GLY A 1 72 ? -14.631 -2.569 8.630 1.00 88.56 72 GLY A CA 1
ATOM 511 C C . GLY A 1 72 ? -14.114 -1.177 8.256 1.00 88.56 72 GLY A C 1
ATOM 512 O O . GLY A 1 72 ? -13.506 -0.513 9.095 1.00 88.56 72 GLY A O 1
ATOM 513 N N . GLU A 1 73 ? -14.341 -0.751 7.009 1.00 91.31 73 GLU A N 1
ATOM 514 C CA . GLU A 1 73 ? -14.184 0.615 6.490 1.00 91.31 73 GLU A CA 1
ATOM 515 C C . GLU A 1 73 ? -12.797 1.229 6.727 1.00 91.31 73 GLU A C 1
ATOM 517 O O . GLU A 1 73 ? -11.897 1.060 5.904 1.00 91.31 73 GLU A O 1
ATOM 522 N N . CYS A 1 74 ? -12.599 1.900 7.862 1.00 91.88 74 CYS A N 1
ATOM 523 C CA . CYS A 1 74 ? -11.318 2.470 8.271 1.00 91.88 74 CYS A CA 1
ATOM 524 C C . CYS A 1 74 ? -10.289 1.364 8.556 1.00 91.88 74 CYS A C 1
ATOM 526 O O . CYS A 1 74 ? -9.149 1.410 8.085 1.00 91.88 74 CYS A O 1
ATOM 528 N N . THR A 1 75 ? -10.709 0.332 9.291 1.00 92.50 75 THR A N 1
ATOM 529 C CA . THR A 1 75 ? -9.831 -0.744 9.780 1.00 92.50 75 THR A CA 1
ATOM 530 C C . THR A 1 75 ? -9.396 -1.704 8.676 1.00 92.50 75 THR A C 1
ATOM 532 O O . THR A 1 75 ? -8.350 -2.346 8.796 1.00 92.50 75 THR A O 1
ATOM 535 N N . ALA A 1 76 ? -10.123 -1.740 7.554 1.00 91.81 76 ALA A N 1
ATOM 536 C CA . ALA A 1 76 ? -9.752 -2.531 6.383 1.00 91.81 76 ALA A CA 1
ATOM 537 C C . ALA A 1 76 ? -8.332 -2.180 5.890 1.00 91.81 76 ALA A C 1
ATOM 539 O O . ALA A 1 76 ? -7.539 -3.075 5.563 1.00 91.81 76 ALA A O 1
ATOM 540 N N . CYS A 1 77 ? -7.998 -0.884 5.918 1.00 92.25 77 CYS A N 1
ATOM 541 C CA . CYS A 1 77 ? -6.708 -0.342 5.497 1.00 92.25 77 CYS A CA 1
ATOM 542 C C . CYS A 1 77 ? -5.817 0.049 6.679 1.00 92.25 77 CYS A C 1
ATOM 544 O O . CYS A 1 77 ? -4.644 -0.310 6.690 1.00 92.25 77 CYS A O 1
ATOM 546 N N . HIS A 1 78 ? -6.354 0.767 7.667 1.00 93.88 78 HIS A N 1
ATOM 547 C CA . HIS A 1 78 ? -5.564 1.309 8.774 1.00 93.88 78 HIS A CA 1
ATOM 548 C C . HIS A 1 78 ? -5.377 0.329 9.934 1.00 93.88 78 HIS A C 1
ATOM 550 O O . HIS A 1 78 ? -4.447 0.506 10.710 1.00 93.88 78 HIS A O 1
ATOM 556 N N . GLY A 1 79 ? -6.202 -0.713 10.060 1.00 92.94 79 GLY A N 1
ATOM 557 C CA . GLY A 1 79 ? -6.226 -1.560 11.256 1.00 92.94 79 GLY A CA 1
ATOM 558 C C . GLY A 1 79 ? -6.720 -0.808 12.498 1.00 92.94 79 GLY A C 1
ATOM 559 O O . GLY A 1 79 ? -7.513 0.122 12.371 1.00 92.94 79 GLY A O 1
ATOM 560 N N . GLY A 1 80 ? -6.251 -1.205 13.683 1.00 92.81 80 GLY A N 1
ATOM 561 C CA . GLY A 1 80 ? -6.693 -0.641 14.964 1.00 92.81 80 GLY A CA 1
ATOM 562 C C . GLY A 1 80 ? -7.973 -1.268 15.524 1.00 92.81 80 GLY A C 1
ATOM 563 O O . GLY A 1 80 ? -8.465 -2.277 15.013 1.00 92.81 80 GLY A O 1
ATOM 564 N N . ASP A 1 81 ? -8.485 -0.681 16.607 1.00 92.06 81 ASP A N 1
ATOM 565 C CA . ASP A 1 81 ? -9.702 -1.133 17.288 1.00 92.06 81 ASP A CA 1
ATOM 566 C C . ASP A 1 81 ? -10.873 -0.172 17.004 1.00 92.06 81 ASP A C 1
ATOM 568 O O . ASP A 1 81 ? -10.876 0.949 17.518 1.00 92.06 81 ASP A O 1
ATOM 572 N N . PRO A 1 82 ? -11.873 -0.579 16.197 1.00 91.12 82 PRO A N 1
ATOM 573 C CA . PRO A 1 82 ? -12.994 0.283 15.829 1.00 91.12 82 PRO A CA 1
ATOM 574 C C . PRO A 1 82 ? -14.029 0.435 16.948 1.00 91.12 82 PRO A C 1
ATOM 576 O O . PRO A 1 82 ? -15.003 1.157 16.757 1.00 91.12 82 PRO A O 1
ATOM 579 N N . THR A 1 83 ? -13.871 -0.266 18.076 1.00 90.44 83 THR A N 1
ATOM 580 C CA . THR A 1 83 ? -14.831 -0.210 19.190 1.00 90.44 83 THR A CA 1
ATOM 581 C C . THR A 1 83 ? -14.572 0.952 20.145 1.00 90.44 83 THR A C 1
ATOM 583 O O . THR A 1 83 ? -15.443 1.279 20.946 1.00 90.44 83 THR A O 1
ATOM 586 N N . VAL A 1 84 ? -13.398 1.583 20.046 1.00 92.00 84 VAL A N 1
ATOM 587 C CA . VAL A 1 84 ? -13.022 2.754 20.840 1.00 92.00 84 VAL A CA 1
ATOM 588 C C . VAL A 1 84 ? -13.661 4.007 20.248 1.00 92.00 84 VAL A C 1
ATOM 590 O O . VAL A 1 84 ? -13.624 4.224 19.034 1.00 92.00 84 VAL A O 1
ATOM 593 N N . THR A 1 85 ? -14.219 4.843 21.117 1.00 93.00 85 THR A N 1
ATOM 594 C CA . THR A 1 85 ? -15.002 6.029 20.753 1.00 93.00 85 THR A CA 1
ATOM 595 C C . THR A 1 85 ? -14.458 7.300 21.414 1.00 93.00 85 THR A C 1
ATOM 597 O O . THR A 1 85 ? -13.554 7.256 22.251 1.00 93.00 85 THR A O 1
ATOM 600 N N . ALA A 1 86 ? -14.995 8.466 21.051 1.00 91.44 86 ALA A N 1
ATOM 601 C CA . ALA A 1 86 ? -14.639 9.751 21.651 1.00 91.44 86 ALA A CA 1
ATOM 602 C C . ALA A 1 86 ? -14.971 9.827 23.148 1.00 91.44 86 ALA A C 1
ATOM 604 O O . ALA A 1 86 ? -14.331 10.576 23.888 1.00 91.44 86 ALA A O 1
ATOM 605 N N . GLU A 1 87 ? -15.933 9.038 23.617 1.00 92.94 87 GLU A N 1
ATOM 606 C CA . GLU A 1 87 ? -16.248 8.882 25.033 1.00 92.94 87 GLU A CA 1
ATOM 607 C C . GLU A 1 87 ? -15.060 8.312 25.829 1.00 92.94 87 GLU A C 1
ATOM 609 O O . GLU A 1 87 ? -14.868 8.674 26.992 1.00 92.94 87 GLU A O 1
ATOM 614 N N . ASP A 1 88 ? -14.215 7.504 25.185 1.00 91.81 88 ASP A N 1
ATOM 615 C CA . ASP A 1 88 ? -13.043 6.859 25.783 1.00 91.81 88 ASP A CA 1
ATOM 616 C C . ASP A 1 88 ? -11.782 7.744 25.729 1.00 91.81 88 ASP A C 1
ATOM 618 O O . ASP A 1 88 ? -10.708 7.340 26.167 1.00 91.81 88 ASP A O 1
ATOM 622 N N . ILE A 1 89 ? -11.871 8.985 25.230 1.00 87.56 89 ILE A N 1
ATOM 623 C CA . ILE A 1 89 ? -10.705 9.849 24.960 1.00 87.56 89 ILE A CA 1
ATOM 624 C C . ILE A 1 89 ? -9.888 10.231 26.205 1.00 87.56 89 ILE A C 1
ATOM 626 O O . ILE A 1 89 ? -8.826 10.831 26.073 1.00 87.56 89 ILE A O 1
ATOM 630 N N . GLN A 1 90 ? -10.361 9.966 27.421 1.00 93.88 90 GLN A N 1
ATOM 631 C CA . GLN A 1 90 ? -9.582 10.200 28.647 1.00 93.88 90 GLN A CA 1
ATOM 632 C C . GLN A 1 90 ? -8.817 8.953 29.110 1.00 93.88 90 GLN A C 1
ATOM 634 O O . GLN A 1 90 ? -7.952 9.063 29.975 1.00 93.88 90 GLN A O 1
ATOM 639 N N . ASP A 1 91 ? -9.117 7.792 28.532 1.00 95.75 91 ASP A N 1
ATOM 640 C CA . ASP A 1 91 ? -8.430 6.529 28.774 1.00 95.75 91 ASP A CA 1
ATOM 641 C C . ASP A 1 91 ? -7.280 6.391 27.757 1.00 95.75 91 ASP A C 1
ATOM 643 O O . ASP A 1 91 ? -7.478 6.341 26.538 1.00 95.75 91 ASP A O 1
ATOM 647 N N . GLU A 1 92 ? -6.041 6.426 28.255 1.00 94.06 92 GLU A N 1
ATOM 648 C CA . GLU A 1 92 ? -4.845 6.353 27.410 1.00 94.06 92 GLU A CA 1
ATOM 649 C C . GLU A 1 92 ? -4.653 4.954 26.822 1.00 94.06 92 GLU A C 1
ATOM 651 O O . GLU A 1 92 ? -4.199 4.822 25.685 1.00 94.06 92 GLU A O 1
ATOM 656 N N . GLU A 1 93 ? -5.036 3.909 27.552 1.00 94.62 93 GLU A N 1
ATOM 657 C CA . GLU A 1 93 ? -5.019 2.535 27.072 1.00 94.62 93 GLU A CA 1
ATOM 658 C C . GLU A 1 93 ? -6.055 2.314 25.963 1.00 94.62 93 GLU A C 1
ATOM 660 O O . GLU A 1 93 ? -5.733 1.680 24.956 1.00 94.62 93 GLU A O 1
ATOM 665 N N . ALA A 1 94 ? -7.258 2.880 26.088 1.00 93.31 94 ALA A N 1
ATOM 666 C CA . ALA A 1 94 ? -8.278 2.833 25.040 1.00 93.31 94 ALA A CA 1
ATOM 667 C C . ALA A 1 94 ? -7.817 3.588 23.785 1.00 93.31 94 ALA A C 1
ATOM 669 O O . ALA A 1 94 ? -7.847 3.047 22.677 1.00 93.31 94 ALA A O 1
ATOM 670 N N . LYS A 1 95 ? -7.280 4.803 23.948 1.00 92.12 95 LYS A N 1
ATOM 671 C CA . LYS A 1 95 ? -6.679 5.557 22.834 1.00 92.12 95 LYS A CA 1
ATOM 672 C C . LYS A 1 95 ? -5.527 4.805 22.178 1.00 92.12 95 LYS A C 1
ATOM 674 O O . LYS A 1 95 ? -5.398 4.837 20.953 1.00 92.12 95 LYS A O 1
ATOM 679 N N . ALA A 1 96 ? -4.696 4.124 22.962 1.00 94.44 96 ALA A N 1
ATOM 680 C CA . ALA A 1 96 ? -3.647 3.276 22.421 1.00 94.44 96 ALA A CA 1
ATOM 681 C C . ALA A 1 96 ? -4.249 2.098 21.643 1.00 94.44 96 ALA A C 1
ATOM 683 O O . ALA A 1 96 ? -3.811 1.842 20.525 1.00 94.44 96 ALA A O 1
ATOM 684 N N . ALA A 1 97 ? -5.272 1.421 22.172 1.00 93.25 97 ALA A N 1
ATOM 685 C CA . ALA A 1 97 ? -5.951 0.305 21.511 1.00 93.25 97 ALA A CA 1
ATOM 686 C C . ALA A 1 97 ? -6.546 0.694 20.148 1.00 93.25 97 ALA A C 1
ATOM 688 O O . ALA A 1 97 ? -6.329 -0.031 19.174 1.00 93.25 97 ALA A O 1
ATOM 689 N N . ALA A 1 98 ? -7.173 1.872 20.043 1.00 93.06 98 ALA A N 1
ATOM 690 C CA . ALA A 1 98 ? -7.670 2.420 18.775 1.00 93.06 98 ALA A CA 1
ATOM 691 C C . ALA A 1 98 ? -6.579 2.473 17.687 1.00 93.06 98 ALA A C 1
ATOM 693 O O . ALA A 1 98 ? -6.857 2.257 16.511 1.00 93.06 98 ALA A O 1
ATOM 694 N N . HIS A 1 99 ? -5.322 2.679 18.093 1.00 94.94 99 HIS A N 1
ATOM 695 C CA . HIS A 1 99 ? -4.151 2.792 17.223 1.00 94.94 99 HIS A CA 1
ATOM 696 C C . HIS A 1 99 ? -3.185 1.593 17.346 1.00 94.94 99 HIS A C 1
ATOM 698 O O . HIS A 1 99 ? -1.981 1.732 17.125 1.00 94.94 99 HIS A O 1
ATOM 704 N N . GLY A 1 100 ? -3.692 0.406 17.704 1.00 92.94 100 GLY A N 1
ATOM 705 C CA . GLY A 1 100 ? -2.931 -0.856 17.701 1.00 92.94 100 GLY A CA 1
ATOM 706 C C . GLY A 1 100 ? -2.144 -1.178 18.979 1.00 92.94 100 GLY A C 1
ATOM 707 O O . GLY A 1 100 ? -1.445 -2.188 19.054 1.00 92.94 100 GLY A O 1
ATOM 708 N N . GLY A 1 101 ? -2.275 -0.367 20.028 1.00 92.38 101 GLY A N 1
ATOM 709 C CA . GLY A 1 101 ? -1.655 -0.585 21.342 1.00 92.38 101 GLY A CA 1
ATOM 710 C C . GLY A 1 101 ? -2.133 -1.848 22.071 1.00 92.38 101 GLY A C 1
ATOM 711 O O . GLY A 1 101 ? -1.469 -2.313 22.993 1.00 92.38 101 GLY A O 1
ATOM 712 N N . ASN A 1 102 ? -3.237 -2.450 21.624 1.00 86.81 102 ASN A N 1
ATOM 713 C CA . ASN A 1 102 ? -3.751 -3.743 22.088 1.00 86.81 102 ASN A CA 1
ATOM 714 C C . ASN A 1 102 ? -3.152 -4.948 21.323 1.00 86.81 102 ASN A C 1
ATOM 716 O O . ASN A 1 102 ? -3.616 -6.077 21.483 1.00 86.81 102 ASN A O 1
ATOM 720 N N . GLY A 1 103 ? -2.138 -4.722 20.481 1.00 87.25 103 GLY A N 1
ATOM 721 C CA . GLY A 1 103 ? -1.495 -5.755 19.667 1.00 87.25 103 GLY A CA 1
ATOM 722 C C . GLY A 1 103 ? -2.153 -5.986 18.305 1.00 87.25 103 GLY A C 1
ATOM 723 O O . GLY A 1 103 ? -1.655 -6.811 17.536 1.00 87.25 103 GLY A O 1
ATOM 724 N N . GLN A 1 104 ? -3.227 -5.261 17.975 1.00 85.94 104 GLN A N 1
ATOM 725 C CA . GLN A 1 104 ? -3.741 -5.214 16.608 1.00 85.94 104 GLN A CA 1
ATOM 726 C C . GLN A 1 104 ? -2.776 -4.426 15.709 1.00 85.94 104 GLN A C 1
ATOM 728 O O . GLN A 1 104 ? -2.208 -3.421 16.143 1.00 85.94 104 GLN A O 1
ATOM 733 N N . PRO A 1 105 ? -2.578 -4.829 14.445 1.00 91.56 105 PRO A N 1
ATOM 734 C CA . PRO A 1 105 ? -1.824 -4.017 13.504 1.00 91.56 105 PRO A CA 1
ATOM 735 C C . PRO A 1 105 ? -2.492 -2.655 13.314 1.00 91.56 105 PRO A C 1
ATOM 737 O O . PRO A 1 105 ? -3.711 -2.578 13.166 1.00 91.56 105 PRO A O 1
ATOM 740 N N . PHE A 1 106 ? -1.682 -1.601 13.266 1.00 95.25 106 PHE A N 1
ATOM 741 C CA . PHE A 1 106 ? -2.118 -0.268 12.877 1.00 95.25 106 PHE A CA 1
ATOM 742 C C . PHE A 1 106 ? -1.149 0.309 11.844 1.00 95.25 106 PHE A C 1
ATOM 744 O O . PHE A 1 106 ? 0.072 0.250 12.013 1.00 95.25 106 PHE A O 1
ATOM 751 N N . TYR A 1 107 ? -1.700 0.845 10.760 1.00 95.25 107 TYR A N 1
ATOM 752 C CA . TYR A 1 107 ? -0.979 1.402 9.623 1.00 95.25 107 TYR A CA 1
ATOM 753 C C . TYR A 1 107 ? -1.376 2.876 9.473 1.00 95.25 107 TYR A C 1
ATOM 755 O O . TYR A 1 107 ? -2.388 3.179 8.837 1.00 95.25 107 TYR A O 1
ATOM 763 N N . PRO A 1 108 ? -0.598 3.813 10.051 1.00 92.69 108 PRO A N 1
ATOM 764 C CA . PRO A 1 108 ? -0.888 5.244 9.948 1.00 92.69 108 PRO A CA 1
ATOM 765 C C . PRO A 1 108 ? -0.912 5.731 8.494 1.00 92.69 108 PRO A C 1
ATOM 767 O O . PRO A 1 108 ? -1.732 6.565 8.127 1.00 92.69 108 PRO A O 1
ATOM 770 N N . ASP A 1 109 ? -0.031 5.166 7.667 1.00 94.56 109 ASP A N 1
ATOM 771 C CA . ASP A 1 109 ? 0.015 5.377 6.224 1.00 94.56 109 ASP A CA 1
ATOM 772 C C . ASP A 1 109 ? -0.214 4.035 5.511 1.00 94.56 109 ASP A C 1
ATOM 774 O O . ASP A 1 109 ? 0.745 3.286 5.306 1.00 94.56 109 ASP A O 1
ATOM 778 N N . PRO A 1 110 ? -1.467 3.700 5.151 1.00 92.88 110 PRO A N 1
ATOM 779 C CA . PRO A 1 110 ? -1.789 2.457 4.466 1.00 92.88 110 PRO A CA 1
ATOM 780 C C . PRO A 1 110 ? -1.391 2.478 2.983 1.00 92.88 110 PRO A C 1
ATOM 782 O O . PRO A 1 110 ? -1.430 1.430 2.340 1.00 92.88 110 PRO A O 1
ATOM 785 N N . GLY A 1 111 ? -1.030 3.644 2.431 1.00 91.81 111 GLY A N 1
ATOM 786 C CA . GLY A 1 111 ? -0.568 3.803 1.051 1.00 91.81 111 GLY A CA 1
ATOM 787 C C . GLY A 1 111 ? 0.928 3.543 0.879 1.00 91.81 111 GLY A C 1
ATOM 788 O O . GLY A 1 111 ? 1.412 3.463 -0.251 1.00 91.81 111 GLY A O 1
ATOM 789 N N . ASN A 1 112 ? 1.663 3.386 1.981 1.00 93.88 112 ASN A N 1
ATOM 790 C CA . ASN A 1 112 ? 3.082 3.084 1.947 1.00 93.88 112 ASN A CA 1
ATOM 791 C C . ASN A 1 112 ? 3.335 1.745 1.238 1.00 93.88 112 ASN A C 1
ATOM 793 O O . ASN A 1 112 ? 2.920 0.676 1.687 1.00 93.88 112 ASN A O 1
ATOM 797 N N . LEU A 1 113 ? 4.089 1.808 0.141 1.00 91.56 113 LEU A N 1
ATOM 798 C CA . LEU A 1 113 ? 4.371 0.667 -0.721 1.00 91.56 113 LEU A CA 1
ATOM 799 C C . LEU A 1 113 ? 5.074 -0.497 -0.007 1.00 91.56 113 LEU A C 1
ATOM 801 O O . LEU A 1 113 ? 4.934 -1.646 -0.421 1.00 91.56 113 LEU A O 1
ATOM 805 N N . TRP A 1 114 ? 5.802 -0.228 1.074 1.00 90.88 114 TRP A N 1
ATOM 806 C CA . TRP A 1 114 ? 6.503 -1.248 1.860 1.00 90.88 114 TRP A CA 1
ATOM 807 C C . TRP A 1 114 ? 5.581 -2.071 2.768 1.00 90.88 114 TRP A C 1
ATOM 809 O O . TRP A 1 114 ? 6.013 -3.080 3.319 1.00 90.88 114 TRP A O 1
ATOM 819 N N . ILE A 1 115 ? 4.330 -1.637 2.944 1.00 93.88 115 ILE A N 1
ATOM 820 C CA . ILE A 1 115 ? 3.287 -2.361 3.686 1.00 93.88 115 ILE A CA 1
ATOM 821 C C . ILE A 1 115 ? 2.015 -2.558 2.856 1.00 93.88 115 ILE A C 1
ATOM 823 O O . ILE A 1 115 ? 1.010 -3.037 3.380 1.00 93.88 115 ILE A O 1
ATOM 827 N N . ALA A 1 116 ? 2.033 -2.166 1.578 1.00 93.38 116 ALA A N 1
ATOM 828 C CA . ALA A 1 116 ? 0.857 -2.164 0.717 1.00 93.38 116 ALA A CA 1
ATOM 829 C C . ALA A 1 116 ? 0.290 -3.571 0.490 1.00 93.38 116 ALA A C 1
ATOM 831 O O . ALA A 1 116 ? -0.895 -3.712 0.201 1.00 93.38 116 ALA A O 1
ATOM 832 N N . ASP A 1 117 ? 1.100 -4.618 0.667 1.00 93.06 117 ASP A N 1
ATOM 833 C CA . ASP A 1 117 ? 0.663 -6.017 0.700 1.00 93.06 117 ASP A CA 1
ATOM 834 C C . ASP A 1 117 ? -0.361 -6.279 1.820 1.00 93.06 117 ASP A C 1
ATOM 836 O O . ASP A 1 117 ? -1.299 -7.056 1.641 1.00 93.06 117 ASP A O 1
ATOM 840 N N . LYS A 1 118 ? -0.241 -5.566 2.946 1.00 92.94 118 LYS A N 1
ATOM 841 C CA . LYS A 1 118 ? -1.116 -5.667 4.125 1.00 92.94 118 LYS A CA 1
ATOM 842 C C . LYS A 1 118 ? -2.334 -4.750 4.054 1.00 92.94 118 LYS A C 1
ATOM 844 O O . LYS A 1 118 ? -3.176 -4.801 4.951 1.00 92.94 118 LYS A O 1
ATOM 849 N N . THR A 1 119 ? -2.446 -3.909 3.030 1.00 93.31 119 THR A N 1
ATOM 850 C CA . THR A 1 119 ? -3.544 -2.946 2.867 1.00 93.31 119 THR A CA 1
ATOM 851 C C . THR A 1 119 ? -4.237 -3.183 1.528 1.00 93.31 119 THR A C 1
ATOM 853 O O . THR A 1 119 ? -5.145 -4.007 1.454 1.00 93.31 119 THR A O 1
ATOM 856 N N . CYS A 1 120 ? -3.773 -2.555 0.451 1.00 91.44 120 CYS A N 1
ATOM 857 C CA . CYS A 1 120 ? -4.303 -2.700 -0.903 1.00 91.44 120 CYS A CA 1
ATOM 858 C C . CYS A 1 120 ? -4.196 -4.150 -1.409 1.00 91.44 120 CYS A C 1
ATOM 860 O O . CYS A 1 120 ? -5.112 -4.665 -2.051 1.00 91.44 120 CYS A O 1
ATOM 862 N N . GLY A 1 121 ? -3.086 -4.820 -1.094 1.00 92.62 121 GLY A N 1
ATOM 863 C CA . GLY A 1 121 ? -2.753 -6.176 -1.530 1.00 92.62 121 GLY A CA 1
ATOM 864 C C . GLY A 1 121 ? -3.672 -7.263 -0.977 1.00 92.62 121 GLY A C 1
ATOM 865 O O . GLY A 1 121 ? -3.756 -8.330 -1.580 1.00 92.62 121 GLY A O 1
ATOM 866 N N . LYS A 1 122 ? -4.431 -6.972 0.090 1.00 91.12 122 LYS A N 1
ATOM 867 C CA . LYS A 1 122 ? -5.488 -7.859 0.604 1.00 91.12 122 LYS A CA 1
ATOM 868 C C . LYS A 1 122 ? -6.549 -8.162 -0.459 1.00 91.12 122 LYS A C 1
ATOM 870 O O . LYS A 1 122 ? -7.035 -9.286 -0.523 1.00 91.12 122 LYS A O 1
ATOM 875 N N . CYS A 1 123 ? -6.890 -7.166 -1.282 1.00 91.88 123 CYS A N 1
ATOM 876 C CA . CYS A 1 123 ? -7.906 -7.278 -2.335 1.00 91.88 123 CYS A CA 1
ATOM 877 C C . CYS A 1 123 ? -7.301 -7.272 -3.747 1.00 91.88 123 CYS A C 1
ATOM 879 O O . CYS A 1 123 ? -7.913 -7.780 -4.684 1.00 91.88 123 CYS A O 1
ATOM 881 N N . HIS A 1 124 ? -6.099 -6.712 -3.904 1.00 92.12 124 HIS A N 1
ATOM 882 C CA . HIS A 1 124 ? -5.377 -6.616 -5.173 1.00 92.12 124 HIS A CA 1
ATOM 883 C C . HIS A 1 124 ? -4.075 -7.431 -5.122 1.00 92.12 124 HIS A C 1
ATOM 885 O O . HIS A 1 124 ? -2.984 -6.852 -5.053 1.00 92.12 124 HIS A O 1
ATOM 891 N N . PRO A 1 125 ? -4.158 -8.774 -5.132 1.00 89.88 125 PRO A N 1
ATOM 892 C CA . PRO A 1 125 ? -2.982 -9.627 -5.025 1.00 89.88 125 PRO A CA 1
ATOM 893 C C . PRO A 1 125 ? -2.005 -9.363 -6.177 1.00 89.88 125 PRO A C 1
ATOM 895 O O . PRO A 1 125 ? -2.409 -9.126 -7.315 1.00 89.88 125 PRO A O 1
ATOM 898 N N . GLY A 1 126 ? -0.709 -9.365 -5.868 1.00 88.94 126 GLY A N 1
ATOM 899 C CA . GLY A 1 126 ? 0.369 -9.125 -6.833 1.00 88.94 126 GLY A CA 1
ATOM 900 C C . GLY A 1 126 ? 0.612 -7.655 -7.194 1.00 88.94 126 GLY A C 1
ATOM 901 O O . GLY A 1 126 ? 1.727 -7.311 -7.567 1.00 88.94 126 GLY A O 1
ATOM 902 N N . TYR A 1 127 ? -0.355 -6.745 -7.013 1.00 90.56 127 TYR A N 1
ATOM 903 C CA . TYR A 1 127 ? -0.171 -5.334 -7.392 1.00 90.56 127 TYR A CA 1
ATOM 904 C C . TYR A 1 127 ? 0.920 -4.624 -6.580 1.00 90.56 127 TYR A C 1
ATOM 906 O O . TYR A 1 127 ? 1.691 -3.851 -7.147 1.00 90.56 127 TYR A O 1
ATOM 914 N N . ALA A 1 128 ? 1.006 -4.883 -5.270 1.00 91.31 128 ALA A N 1
ATOM 915 C CA . ALA A 1 128 ? 2.050 -4.299 -4.423 1.00 91.31 128 ALA A CA 1
ATOM 916 C C . ALA A 1 128 ? 3.451 -4.742 -4.876 1.00 91.31 128 ALA A C 1
ATOM 918 O O . ALA A 1 128 ? 4.344 -3.913 -5.029 1.00 91.31 128 ALA A O 1
ATOM 919 N N . GLU A 1 129 ? 3.613 -6.031 -5.174 1.00 89.44 129 GLU A N 1
ATOM 920 C CA . GLU A 1 129 ? 4.862 -6.599 -5.682 1.00 89.44 129 GLU A CA 1
ATOM 921 C C . GLU A 1 129 ? 5.220 -6.028 -7.062 1.00 89.44 129 GLU A C 1
ATOM 923 O O . GLU A 1 129 ? 6.336 -5.552 -7.268 1.00 89.44 129 GLU A O 1
ATOM 928 N N . SER A 1 130 ? 4.272 -5.988 -8.003 1.00 90.00 130 SER A N 1
ATOM 929 C CA . SER A 1 130 ? 4.518 -5.410 -9.329 1.00 90.00 130 SER A CA 1
ATOM 930 C C . SER A 1 130 ? 4.897 -3.930 -9.258 1.00 90.00 130 SER A C 1
ATOM 932 O O . SER A 1 130 ? 5.775 -3.483 -9.995 1.00 90.00 130 SER A O 1
ATOM 934 N N . LEU A 1 131 ? 4.279 -3.162 -8.355 1.00 90.62 131 LEU A N 1
ATOM 935 C CA . LEU A 1 131 ? 4.623 -1.757 -8.154 1.00 90.62 131 LEU A CA 1
ATOM 936 C C . LEU A 1 131 ? 6.009 -1.598 -7.512 1.00 90.62 131 LEU A C 1
ATOM 938 O O . LEU A 1 131 ? 6.749 -0.692 -7.896 1.00 90.62 131 LEU A O 1
ATOM 942 N N . GLN A 1 132 ? 6.401 -2.503 -6.610 1.00 91.06 132 GLN A N 1
ATOM 943 C CA . GLN A 1 132 ? 7.762 -2.554 -6.072 1.00 91.06 132 GLN A CA 1
ATOM 944 C C . GLN A 1 132 ? 8.802 -2.841 -7.161 1.00 91.06 132 GLN A C 1
ATOM 946 O O . GLN A 1 132 ? 9.860 -2.227 -7.158 1.00 91.06 132 GLN A O 1
ATOM 951 N N . LYS A 1 133 ? 8.496 -3.686 -8.148 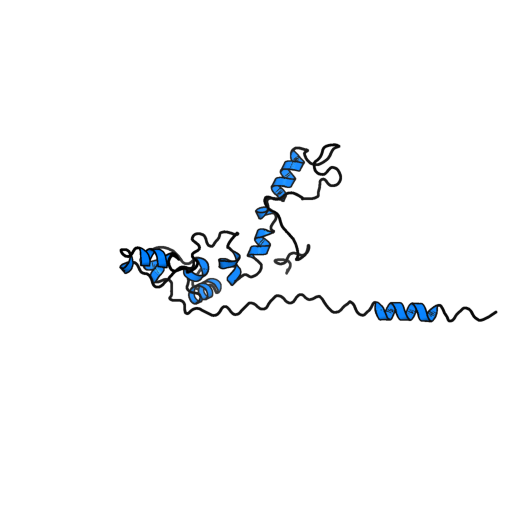1.00 88.81 133 LYS A N 1
ATOM 952 C CA . LYS A 1 133 ? 9.401 -3.978 -9.275 1.00 88.81 133 LYS A CA 1
ATOM 953 C C . LYS A 1 133 ? 9.398 -2.899 -10.372 1.00 88.81 133 LYS A C 1
ATOM 955 O O . LYS A 1 133 ? 10.221 -2.941 -11.287 1.00 88.81 133 LYS A O 1
ATOM 960 N N . ALA A 1 134 ? 8.492 -1.918 -10.317 1.00 88.25 134 ALA A N 1
ATOM 961 C CA . ALA A 1 134 ? 8.328 -0.934 -11.383 1.00 88.25 134 ALA A CA 1
ATOM 962 C C . ALA A 1 134 ? 9.555 -0.016 -11.541 1.00 88.25 134 ALA A C 1
ATOM 964 O O . ALA A 1 134 ? 10.131 0.466 -10.565 1.00 88.25 134 ALA A O 1
ATOM 965 N N . LEU A 1 135 ? 9.887 0.330 -12.791 1.00 87.00 135 LEU A N 1
ATOM 966 C CA . LEU A 1 135 ? 11.027 1.193 -13.150 1.00 87.00 135 LEU A CA 1
ATOM 967 C C . LEU A 1 135 ? 11.058 2.528 -12.383 1.00 87.00 135 LEU A C 1
ATOM 969 O O . LEU A 1 135 ? 12.123 3.058 -12.068 1.00 87.00 135 LEU A O 1
ATOM 973 N N . MET A 1 136 ? 9.878 3.090 -12.107 1.00 88.19 136 MET A N 1
ATOM 974 C CA . MET A 1 136 ? 9.753 4.353 -11.382 1.00 88.19 136 MET A CA 1
ATOM 975 C C . MET A 1 136 ? 10.040 4.206 -9.892 1.00 88.19 136 MET A C 1
ATOM 977 O O . MET A 1 136 ? 10.590 5.141 -9.309 1.00 88.19 136 MET A O 1
ATOM 981 N N . ASN A 1 137 ? 9.704 3.055 -9.307 1.00 92.06 137 ASN A N 1
ATOM 982 C CA . ASN A 1 137 ? 9.891 2.781 -7.889 1.00 92.06 137 ASN A CA 1
ATOM 983 C C . ASN A 1 137 ? 11.325 2.348 -7.567 1.00 92.06 137 ASN A C 1
ATOM 985 O O . ASN A 1 137 ? 11.866 2.721 -6.529 1.00 92.06 137 ASN A O 1
ATOM 989 N N . THR A 1 138 ? 11.954 1.593 -8.471 1.00 93.00 138 THR A N 1
ATOM 990 C CA . THR A 1 138 ? 13.368 1.183 -8.366 1.00 93.00 138 THR A CA 1
ATOM 991 C C . THR A 1 138 ? 14.340 2.310 -8.715 1.00 93.00 138 THR A C 1
ATOM 993 O O . THR A 1 138 ? 15.555 2.191 -8.563 1.00 93.00 138 THR A O 1
ATOM 996 N N . GLU A 1 139 ? 13.810 3.396 -9.284 1.00 94.50 139 GLU A N 1
ATOM 997 C CA . GLU A 1 139 ? 14.559 4.509 -9.870 1.00 94.50 139 GLU A CA 1
ATOM 998 C C . GLU A 1 139 ? 15.576 4.107 -10.945 1.00 94.50 139 GLU A C 1
ATOM 1000 O O . GLU A 1 139 ? 16.357 4.946 -11.403 1.00 94.50 139 GLU A O 1
ATOM 1005 N N . ALA A 1 140 ? 15.537 2.857 -11.409 1.00 91.31 140 ALA A N 1
ATOM 1006 C CA . ALA A 1 140 ? 16.595 2.279 -12.219 1.00 91.31 140 ALA A CA 1
ATOM 1007 C C . ALA A 1 140 ? 16.771 3.026 -13.552 1.00 91.31 140 ALA A C 1
ATOM 1009 O O . ALA A 1 140 ? 17.892 3.243 -14.009 1.00 91.31 140 ALA A O 1
ATOM 1010 N N . GLY A 1 141 ? 15.676 3.540 -14.126 1.00 88.56 141 GLY A N 1
ATOM 1011 C CA . GLY A 1 141 ? 15.719 4.389 -15.320 1.00 88.56 141 GLY A CA 1
ATOM 1012 C C . GLY A 1 141 ? 16.380 5.753 -15.080 1.00 88.56 141 GLY A C 1
ATOM 1013 O O . GLY A 1 141 ? 17.157 6.211 -15.917 1.00 88.56 141 GLY A O 1
ATOM 1014 N N . LYS A 1 142 ? 16.126 6.390 -13.925 1.00 91.44 142 LYS A N 1
ATOM 1015 C CA . LYS A 1 142 ? 16.722 7.693 -13.573 1.00 91.44 142 LYS A CA 1
ATOM 1016 C C . LYS A 1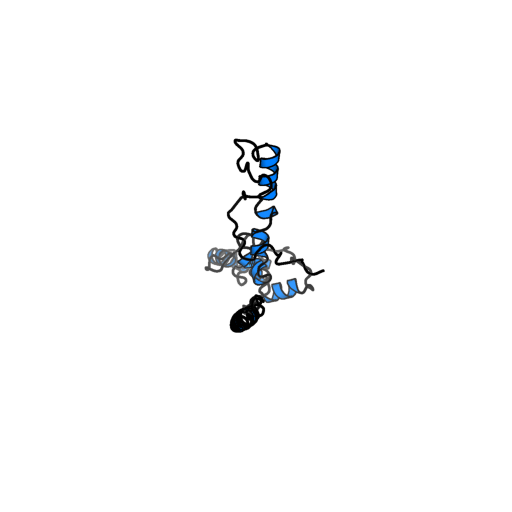 142 ? 18.219 7.550 -13.312 1.00 91.44 142 LYS A C 1
ATOM 1018 O O . LYS A 1 142 ? 19.017 8.338 -13.822 1.00 91.44 142 LYS A O 1
ATOM 1023 N N . ILE A 1 143 ? 18.591 6.522 -12.549 1.00 90.81 143 ILE A N 1
ATOM 1024 C CA . ILE A 1 143 ? 19.982 6.210 -12.219 1.00 90.81 143 ILE A CA 1
ATOM 1025 C C . ILE A 1 143 ? 20.747 5.883 -13.501 1.00 90.81 143 ILE A C 1
ATOM 1027 O O . ILE A 1 143 ? 21.784 6.488 -13.767 1.00 90.81 143 ILE A O 1
ATOM 1031 N N . HIS A 1 144 ? 20.204 4.992 -14.334 1.00 89.06 144 HIS A N 1
ATOM 1032 C CA . HIS A 1 144 ? 20.853 4.607 -15.580 1.00 89.06 144 HIS A CA 1
ATOM 1033 C C . HIS A 1 144 ? 21.010 5.793 -16.540 1.00 89.06 144 HIS A C 1
ATOM 1035 O O . HIS A 1 144 ? 22.108 6.034 -17.036 1.00 89.06 144 HIS A O 1
ATOM 1041 N N . GLY A 1 145 ? 19.949 6.580 -16.750 1.00 88.25 145 GLY A N 1
ATOM 1042 C CA . GLY A 1 145 ? 20.001 7.763 -17.612 1.00 88.25 145 GLY A CA 1
ATOM 1043 C C . GLY A 1 145 ? 21.012 8.809 -17.133 1.00 88.25 145 GLY A C 1
ATOM 1044 O O . GLY A 1 145 ? 21.743 9.373 -17.944 1.00 88.25 145 GLY A O 1
ATOM 1045 N N . THR A 1 146 ? 21.109 9.022 -15.817 1.00 89.88 146 THR A N 1
ATOM 1046 C CA . THR A 1 146 ? 22.092 9.942 -15.222 1.00 89.88 146 THR A CA 1
ATOM 1047 C C . THR A 1 146 ? 23.516 9.440 -15.452 1.00 89.88 146 THR A C 1
ATOM 1049 O O . THR A 1 146 ? 24.340 10.161 -16.008 1.00 89.88 146 THR A O 1
ATOM 1052 N N . LEU A 1 147 ? 23.810 8.190 -15.091 1.00 88.31 147 LEU A N 1
ATOM 1053 C CA . LEU A 1 147 ? 25.135 7.593 -15.283 1.00 88.31 147 LEU A CA 1
ATOM 1054 C C . LEU A 1 147 ? 25.561 7.605 -16.759 1.00 88.31 147 LEU A C 1
ATOM 1056 O O . LEU A 1 147 ? 26.711 7.918 -17.064 1.00 88.31 147 LEU A O 1
ATOM 1060 N N . TRP A 1 148 ? 24.630 7.342 -17.677 1.00 85.00 148 TRP A N 1
ATOM 1061 C CA . TRP A 1 148 ? 24.887 7.442 -19.110 1.00 85.00 148 TRP A CA 1
ATOM 1062 C C . TRP A 1 148 ? 25.230 8.877 -19.535 1.00 85.00 148 TRP A C 1
ATOM 1064 O O . TRP A 1 148 ? 26.255 9.097 -20.177 1.00 85.00 148 TRP A O 1
ATOM 1074 N N . ALA A 1 149 ? 24.426 9.868 -19.132 1.00 87.75 149 ALA A N 1
ATOM 1075 C CA . ALA A 1 149 ? 24.624 11.270 -19.512 1.00 87.75 149 ALA A CA 1
ATOM 1076 C C . ALA A 1 149 ? 25.953 11.857 -19.002 1.00 87.75 149 ALA A C 1
ATOM 1078 O O . ALA A 1 149 ? 26.561 12.685 -19.679 1.00 87.75 149 ALA A O 1
ATOM 1079 N N . PHE A 1 150 ? 26.422 11.414 -17.833 1.00 87.69 150 PHE A N 1
ATOM 1080 C CA . PHE A 1 150 ? 27.715 11.810 -17.266 1.00 87.69 150 PHE A CA 1
ATOM 1081 C C . PHE A 1 150 ? 28.901 10.974 -17.782 1.00 87.69 150 PHE A C 1
ATOM 1083 O O . PHE A 1 150 ? 30.026 11.170 -17.324 1.00 87.69 150 PHE A O 1
ATOM 1090 N N . GLY A 1 151 ? 28.681 10.056 -18.729 1.00 85.62 151 GLY A N 1
ATOM 1091 C CA . GLY A 1 151 ? 29.738 9.228 -19.315 1.00 85.62 151 GLY A CA 1
ATOM 1092 C C . GLY A 1 151 ? 30.288 8.154 -18.373 1.00 85.62 151 GLY A C 1
ATOM 1093 O O . GLY A 1 151 ? 31.378 7.643 -18.605 1.00 85.62 151 GLY A O 1
ATOM 1094 N N . ALA A 1 152 ? 29.554 7.803 -17.311 1.00 84.62 152 ALA A N 1
ATOM 1095 C CA . ALA A 1 152 ? 29.932 6.721 -16.403 1.00 84.62 152 ALA A CA 1
ATOM 1096 C C . ALA A 1 152 ? 29.721 5.329 -17.031 1.00 84.62 152 ALA A C 1
ATOM 1098 O O . ALA A 1 152 ? 30.284 4.346 -16.551 1.00 84.62 152 ALA A O 1
ATOM 1099 N N . PHE A 1 153 ? 28.936 5.237 -18.110 1.00 78.94 153 PHE A N 1
ATOM 1100 C CA . PHE A 1 153 ? 28.816 4.042 -18.948 1.00 78.94 153 PHE A CA 1
ATOM 1101 C C . PHE A 1 153 ? 29.595 4.210 -20.257 1.00 78.94 153 PHE A C 1
ATOM 1103 O O . PHE A 1 153 ? 29.438 5.216 -20.946 1.00 78.94 153 PHE A O 1
ATOM 1110 N N . GLY A 1 154 ? 30.398 3.202 -20.619 1.00 71.44 154 GLY A N 1
ATOM 1111 C CA . GLY A 1 154 ? 31.248 3.209 -21.816 1.00 71.44 154 GLY A CA 1
ATOM 1112 C C . GLY A 1 154 ? 32.684 3.708 -21.589 1.00 71.44 154 GLY A C 1
ATOM 1113 O O . GLY A 1 154 ? 32.999 4.331 -20.580 1.00 71.44 154 GLY A O 1
ATOM 1114 N N . GLY A 1 155 ? 33.570 3.420 -22.550 1.00 68.81 155 GLY A N 1
ATOM 1115 C CA . GLY A 1 155 ? 35.008 3.726 -22.466 1.00 68.81 155 GLY A CA 1
ATOM 1116 C C . GLY A 1 155 ? 35.799 2.726 -21.612 1.00 68.81 155 GLY A C 1
ATOM 1117 O O . GLY A 1 155 ? 35.216 1.912 -20.911 1.00 68.81 155 GLY A O 1
ATOM 1118 N N . GLU A 1 156 ? 37.134 2.782 -21.660 1.00 72.38 156 GLU A N 1
ATOM 1119 C CA . GLU A 1 156 ? 38.032 1.830 -20.964 1.00 72.38 156 GLU A CA 1
ATOM 1120 C C . GLU A 1 156 ? 37.773 1.726 -19.445 1.00 72.38 156 GLU A C 1
ATOM 1122 O O . GLU A 1 156 ? 38.008 0.678 -18.851 1.00 72.38 156 GLU A O 1
ATOM 1127 N N . TYR A 1 157 ? 37.240 2.790 -18.833 1.00 72.00 157 TYR A N 1
ATOM 1128 C CA . TYR A 1 157 ? 36.994 2.900 -17.388 1.00 72.00 157 TYR A CA 1
ATOM 1129 C C . TYR A 1 157 ? 35.506 3.013 -17.018 1.00 72.00 157 TYR A C 1
ATOM 1131 O O . TYR A 1 157 ? 35.180 3.395 -15.894 1.00 72.00 157 TYR A O 1
ATOM 1139 N N . GLY A 1 158 ? 34.599 2.733 -17.957 1.00 77.56 158 GLY A N 1
ATOM 1140 C CA . GLY A 1 158 ? 33.162 2.769 -17.695 1.00 77.56 158 GLY A CA 1
ATOM 1141 C C . GLY A 1 158 ? 32.722 1.673 -16.721 1.00 77.56 158 GLY A C 1
ATOM 1142 O O . GLY A 1 158 ? 33.332 0.610 -16.642 1.00 77.56 158 GLY A O 1
ATOM 1143 N N . LEU A 1 159 ? 31.622 1.907 -16.005 1.00 77.81 159 LEU A N 1
ATOM 1144 C CA . LEU A 1 159 ? 31.012 0.929 -15.093 1.00 77.81 159 LEU A CA 1
ATOM 1145 C C . LEU A 1 159 ? 30.460 -0.309 -15.825 1.00 77.81 159 LEU A C 1
ATOM 1147 O O . LEU A 1 159 ? 30.367 -1.387 -15.244 1.00 77.81 159 LEU A O 1
ATOM 1151 N N . ASP A 1 160 ? 30.091 -0.146 -17.096 1.00 75.12 160 ASP A N 1
ATOM 1152 C CA . ASP A 1 160 ? 29.720 -1.233 -18.004 1.00 75.12 160 ASP A CA 1
ATOM 1153 C C . ASP A 1 160 ? 30.178 -0.874 -19.430 1.00 75.12 160 ASP A C 1
ATOM 1155 O O . ASP A 1 160 ? 29.422 -0.259 -20.190 1.00 75.12 160 ASP A O 1
ATOM 1159 N N . PRO A 1 161 ? 31.446 -1.151 -19.780 1.00 75.62 161 PRO A N 1
ATOM 1160 C CA . PRO A 1 161 ? 32.007 -0.773 -21.073 1.00 75.62 161 PRO A CA 1
ATOM 1161 C C . PRO A 1 161 ? 31.470 -1.635 -22.223 1.00 75.62 161 PRO A C 1
ATOM 1163 O O . PRO A 1 161 ? 31.427 -1.173 -23.363 1.00 75.62 161 PRO A O 1
ATOM 1166 N N . ASP A 1 162 ? 31.014 -2.852 -21.918 1.00 78.81 162 ASP A N 1
ATOM 1167 C CA . ASP A 1 162 ? 30.576 -3.843 -22.902 1.00 78.81 162 ASP A CA 1
ATOM 1168 C C . ASP A 1 162 ? 29.065 -3.781 -23.177 1.00 78.81 162 ASP A C 1
ATOM 1170 O O . ASP A 1 162 ? 28.598 -4.304 -24.192 1.00 78.81 162 ASP A O 1
ATOM 1174 N N . ASN A 1 163 ? 28.272 -3.159 -22.293 1.00 79.12 163 ASN A N 1
ATOM 1175 C CA . ASN A 1 163 ? 26.828 -3.039 -22.481 1.00 79.12 163 ASN A CA 1
ATOM 1176 C C . ASN A 1 163 ? 26.224 -1.789 -21.819 1.00 79.12 163 ASN A C 1
ATOM 1178 O O . ASN A 1 163 ? 25.497 -1.862 -20.828 1.00 79.12 163 ASN A O 1
ATOM 1182 N N . ILE A 1 164 ? 26.443 -0.634 -22.450 1.00 81.62 164 ILE A N 1
ATOM 1183 C CA . ILE A 1 164 ? 25.938 0.670 -21.987 1.00 81.62 164 ILE A CA 1
ATOM 1184 C C . ILE A 1 164 ? 24.404 0.788 -21.926 1.00 81.62 164 ILE A C 1
ATOM 1186 O O . ILE A 1 164 ? 23.911 1.780 -21.404 1.00 81.62 164 ILE A O 1
ATOM 1190 N N . TYR A 1 165 ? 23.654 -0.182 -22.464 1.00 82.12 165 TYR A N 1
ATOM 1191 C CA . TYR A 1 165 ? 22.184 -0.203 -22.453 1.00 82.12 165 TYR A CA 1
ATOM 1192 C C . TYR A 1 165 ? 21.602 -1.082 -21.344 1.00 82.12 165 TYR A C 1
ATOM 1194 O O . TYR A 1 165 ? 20.387 -1.106 -21.142 1.00 82.12 165 TYR A O 1
ATOM 1202 N N . LYS A 1 166 ? 22.441 -1.838 -20.627 1.00 84.00 166 LYS A N 1
ATOM 1203 C CA . LYS A 1 166 ? 21.968 -2.716 -19.563 1.00 84.00 166 LYS A CA 1
ATOM 1204 C C . LYS A 1 166 ? 21.758 -1.922 -18.276 1.00 84.00 166 LYS A C 1
ATOM 1206 O O . LYS A 1 166 ? 22.694 -1.388 -17.686 1.00 84.00 166 LYS A O 1
ATOM 1211 N N . VAL A 1 167 ? 20.514 -1.888 -17.808 1.00 84.50 167 VAL A N 1
ATOM 1212 C CA . VAL A 1 167 ? 20.148 -1.295 -16.518 1.00 84.50 167 VAL A CA 1
ATOM 1213 C C . VAL A 1 167 ? 20.565 -2.256 -15.403 1.00 84.50 167 VAL A C 1
ATOM 1215 O O . VAL A 1 167 ? 20.079 -3.382 -15.341 1.00 84.50 167 VAL A O 1
ATOM 1218 N N . ARG A 1 168 ? 21.509 -1.837 -14.553 1.00 82.00 168 ARG A N 1
ATOM 1219 C CA . ARG A 1 168 ? 22.080 -2.675 -13.476 1.00 82.00 168 ARG A CA 1
ATOM 1220 C C . ARG A 1 168 ? 21.962 -2.089 -12.079 1.00 82.00 168 ARG A C 1
ATOM 1222 O O . ARG A 1 168 ? 22.278 -2.773 -11.116 1.00 82.00 168 ARG A O 1
ATOM 1229 N N . TYR A 1 169 ? 21.568 -0.827 -11.983 1.00 87.06 169 TYR A N 1
ATOM 1230 C CA . TYR A 1 169 ? 21.528 -0.096 -10.727 1.00 87.06 169 TYR A CA 1
ATOM 1231 C C . TYR A 1 169 ? 20.096 0.314 -10.432 1.00 87.06 169 TYR A C 1
ATOM 1233 O O . TYR A 1 169 ? 19.375 0.746 -11.332 1.00 87.06 169 TYR A O 1
ATOM 1241 N N . ALA A 1 170 ? 19.730 0.191 -9.167 1.00 91.44 170 ALA A N 1
ATOM 1242 C CA . ALA A 1 170 ? 18.454 0.566 -8.589 1.00 91.44 170 ALA A CA 1
ATOM 1243 C C . ALA A 1 170 ? 18.705 1.062 -7.156 1.00 91.44 170 ALA A C 1
ATOM 1245 O O . ALA A 1 170 ? 19.810 0.925 -6.626 1.00 91.44 170 ALA A O 1
ATOM 1246 N N . ASN A 1 171 ? 17.692 1.650 -6.533 1.00 93.56 171 ASN A N 1
ATOM 1247 C CA . ASN A 1 171 ? 17.734 2.072 -5.130 1.00 93.56 171 ASN A CA 1
ATOM 1248 C C . ASN A 1 171 ? 17.560 0.912 -4.121 1.00 93.56 171 ASN A C 1
ATOM 1250 O O . ASN A 1 171 ? 17.801 1.117 -2.933 1.00 93.56 171 ASN A O 1
ATOM 1254 N N . TYR A 1 172 ? 17.177 -0.286 -4.569 1.00 92.69 172 TYR A N 1
ATOM 1255 C CA . TYR A 1 172 ? 17.188 -1.538 -3.800 1.00 92.69 172 TYR A CA 1
ATOM 1256 C C . TYR A 1 172 ? 17.276 -2.745 -4.742 1.00 92.69 172 TYR A C 1
ATOM 1258 O O . TYR A 1 172 ? 17.023 -2.631 -5.944 1.00 92.69 172 TYR A O 1
ATOM 1266 N N . ASP A 1 173 ? 17.643 -3.898 -4.183 1.00 91.06 173 ASP A N 1
ATOM 1267 C CA . ASP A 1 173 ? 17.719 -5.154 -4.923 1.00 91.06 173 ASP A CA 1
ATOM 1268 C C . ASP A 1 173 ? 16.320 -5.623 -5.333 1.00 91.06 173 ASP A C 1
ATOM 1270 O O . ASP A 1 173 ? 15.388 -5.637 -4.528 1.00 91.06 173 ASP A O 1
ATOM 1274 N N . VAL A 1 174 ? 16.188 -6.027 -6.595 1.00 87.69 174 VAL A N 1
ATOM 1275 C CA . VAL A 1 174 ? 14.951 -6.574 -7.151 1.00 87.69 174 VAL A CA 1
ATOM 1276 C C . VAL A 1 174 ? 15.251 -7.894 -7.832 1.00 87.69 174 VAL A C 1
ATOM 1278 O O . VAL A 1 174 ? 16.159 -7.985 -8.658 1.00 87.69 174 VAL A O 1
ATOM 1281 N N . GLU A 1 175 ? 14.450 -8.901 -7.504 1.00 86.31 175 GLU A N 1
ATOM 1282 C CA . GLU A 1 175 ? 14.430 -10.180 -8.197 1.00 86.31 175 GLU A CA 1
ATOM 1283 C C . GLU A 1 175 ? 13.140 -10.281 -9.018 1.00 86.31 175 GLU A C 1
ATOM 1285 O O . GLU A 1 175 ? 12.036 -10.123 -8.496 1.00 86.31 175 GLU A O 1
ATOM 1290 N N . ASP A 1 176 ? 13.293 -10.509 -10.319 1.00 83.06 176 ASP A N 1
ATOM 1291 C CA . ASP A 1 176 ? 12.196 -10.812 -11.234 1.00 83.06 176 ASP A CA 1
ATOM 1292 C C . ASP A 1 176 ? 12.131 -12.335 -11.403 1.00 83.06 176 ASP A C 1
ATOM 1294 O O . ASP A 1 176 ? 12.975 -12.943 -12.068 1.00 83.06 176 ASP A O 1
ATOM 1298 N N . THR A 1 177 ? 11.165 -12.953 -10.725 1.00 85.12 177 THR A N 1
ATOM 1299 C CA . THR A 1 177 ? 10.924 -14.403 -10.741 1.00 85.12 177 THR A CA 1
ATOM 1300 C C . THR A 1 177 ? 9.780 -14.794 -11.679 1.00 85.12 177 THR A C 1
ATOM 1302 O O . THR A 1 177 ? 9.624 -15.975 -11.997 1.00 85.12 177 THR A O 1
ATOM 1305 N N . ASP A 1 178 ? 8.998 -13.815 -12.135 1.00 79.75 178 ASP A N 1
ATOM 1306 C CA . ASP A 1 178 ? 7.825 -13.941 -12.999 1.00 79.75 178 ASP A CA 1
ATOM 1307 C C . ASP A 1 178 ? 8.154 -13.770 -14.493 1.00 79.75 178 ASP A C 1
ATOM 1309 O O . ASP A 1 178 ? 7.377 -14.179 -15.361 1.00 79.75 178 ASP A O 1
ATOM 1313 N N . GLY A 1 179 ? 9.359 -13.291 -14.803 1.00 83.69 179 GLY A N 1
ATOM 1314 C CA . GLY A 1 179 ? 9.903 -13.203 -16.148 1.00 83.69 179 GLY A CA 1
ATOM 1315 C C . GLY A 1 179 ? 9.495 -11.919 -16.881 1.00 83.69 179 GLY A C 1
ATOM 1316 O O . GLY A 1 179 ? 8.753 -11.086 -16.377 1.00 83.69 179 GLY A O 1
ATOM 1317 N N . PRO A 1 180 ? 9.932 -11.747 -18.141 1.00 82.69 180 PRO A N 1
ATOM 1318 C CA . PRO A 1 180 ? 9.838 -10.460 -18.838 1.00 82.69 180 PRO A CA 1
ATOM 1319 C C . PRO A 1 180 ? 8.424 -10.096 -19.321 1.00 82.69 180 PRO A C 1
ATOM 1321 O O . PRO A 1 180 ? 8.252 -9.078 -19.994 1.00 82.69 180 PRO A O 1
ATOM 1324 N N . THR A 1 181 ? 7.423 -10.942 -19.068 1.00 84.75 181 THR A N 1
ATOM 1325 C CA . THR A 1 181 ? 6.050 -10.699 -19.522 1.00 84.75 181 THR A CA 1
ATOM 1326 C C . THR A 1 181 ? 5.315 -9.901 -18.450 1.00 84.75 181 THR A C 1
ATOM 1328 O O . THR A 1 181 ? 5.237 -10.377 -17.322 1.00 84.75 181 THR A O 1
ATOM 1331 N N . PRO A 1 182 ? 4.750 -8.720 -18.762 1.00 83.44 182 PRO A N 1
ATOM 1332 C CA . PRO A 1 182 ? 4.029 -7.942 -17.763 1.00 83.44 182 PRO A CA 1
ATOM 1333 C C . PRO A 1 182 ? 2.844 -8.725 -17.185 1.00 83.44 182 PRO A C 1
ATOM 1335 O O . PRO A 1 182 ? 2.038 -9.278 -17.933 1.00 83.44 182 PRO A O 1
ATOM 1338 N N . VAL A 1 183 ? 2.727 -8.727 -15.855 1.00 81.81 183 VAL A N 1
ATOM 1339 C CA . VAL A 1 183 ? 1.667 -9.438 -15.114 1.00 81.81 183 VAL A CA 1
ATOM 1340 C C . VAL A 1 183 ? 0.286 -8.800 -15.316 1.00 81.81 183 VAL A C 1
ATOM 1342 O O . VAL A 1 183 ? -0.732 -9.484 -15.255 1.00 81.81 183 VAL A O 1
ATOM 1345 N N . PHE A 1 184 ? 0.238 -7.492 -15.584 1.00 83.56 184 PHE A N 1
ATOM 1346 C CA . PHE A 1 184 ? -0.996 -6.718 -15.742 1.00 83.56 184 PHE A CA 1
ATOM 1347 C C . PHE A 1 184 ? -0.950 -5.837 -17.000 1.00 83.56 184 PHE A C 1
ATOM 1349 O O . PHE A 1 184 ? 0.118 -5.372 -17.399 1.00 83.56 184 PHE A O 1
ATOM 1356 N N . GLY A 1 185 ? -2.120 -5.542 -17.582 1.00 77.44 185 GLY A N 1
ATOM 1357 C CA . GLY A 1 185 ? -2.277 -4.517 -18.626 1.00 77.44 185 GLY A CA 1
ATOM 1358 C C . GLY A 1 185 ? -1.870 -4.933 -20.044 1.00 77.44 185 GLY A C 1
ATOM 1359 O O . GLY A 1 185 ? -1.638 -4.064 -20.881 1.00 77.44 185 GLY A O 1
ATOM 1360 N N . THR A 1 186 ? -1.760 -6.235 -20.312 1.00 80.88 186 THR A N 1
ATOM 1361 C CA . THR A 1 186 ? -1.469 -6.791 -21.647 1.00 80.88 186 THR A CA 1
ATOM 1362 C C . THR A 1 186 ? -2.724 -7.157 -22.440 1.00 80.88 186 THR A C 1
ATOM 1364 O O . THR A 1 186 ? -2.637 -7.345 -23.653 1.00 80.88 186 THR A O 1
ATOM 1367 N N . ASP A 1 187 ? -3.881 -7.207 -21.780 1.00 79.00 187 ASP A N 1
ATOM 1368 C CA . ASP A 1 187 ? -5.173 -7.412 -22.426 1.00 79.00 187 ASP A CA 1
ATOM 1369 C C . ASP A 1 187 ? -5.607 -6.130 -23.154 1.00 79.00 187 ASP A C 1
ATOM 1371 O O . ASP A 1 187 ? -5.657 -5.047 -22.564 1.00 79.00 187 ASP A O 1
ATOM 1375 N N . THR A 1 188 ? -5.885 -6.261 -24.453 1.00 62.84 188 THR A N 1
ATOM 1376 C CA . THR A 1 188 ? -6.375 -5.189 -25.338 1.00 62.84 188 THR A CA 1
ATOM 1377 C C . THR A 1 188 ? -7.889 -5.130 -25.398 1.00 62.84 188 THR A C 1
ATOM 1379 O O . THR A 1 188 ? -8.487 -6.223 -25.537 1.00 62.84 188 THR A O 1
#

Foldseek 3Di:
DDDDPPPVVVVVVVVVVVVVPPPDDDPPDDPPLPPPPAPAADQLQAVCLPVPPDDQPDPCPDPVNVVCRSNHNCCLQFNFDSVHHPVCVVPVCSVCRRQCVVVIHGDPPSVPLVCVCSHVCNPVPPPSVLVCVDCVNQVLVVVLVVCVVVVCEADPRHPHNPCSPDRDHGPDDDDDPPDDDDPDDPDD

Secondary structure (DSSP, 8-state):
---SSSHHHHHHHHHHHHHGGGSS----PPPP--------PPPTHHHHHHSTTPPPSS-TTSHHHHHHHHTTTHHHHHBS-TT--GGGTT-HHHHHHHTTTTS--B-S-TT-TTTGGGTGGGTSTTHHHHHHHSTTTS-HHHHHHHHHHTT-SSSTT-SSSS-TT-----SS-----S-SS-SSS---

pLDDT: mean 78.76, std 18.81, range [37.72, 96.0]

Radius of gyration: 28.16 Å; chains: 1; bounding box: 60×71×80 Å

Sequence (188 aa):
MHKRWWIGALALALAIALGAAWLVGGGVAAPPAGEVSAVAGQQGEGCLSCHEGIEDIRSPDSDMMKQIKAMGECTACHGGDPTVTAEDIQDEEAKAAAHGGNGQPFYPDPGNLWIADKTCGKCHPGYAESLQKALMNTEAGKIHGTLWAFGAFGGEYGLDPDNIYKVRYANYDVEDTDGPTPVFGTDT